Protein AF-A0A4Q5XCF9-F1 (afdb_monomer)

Foldseek 3Di:
DPPPDDDFAADADDDDDQDPVVVVVVVQQVQLVCVVVVHDDDDDDDDDDGCPVPDDPPDQDFPFPDKDKAKQDVQPPPVGDDTGQRVVVVLLVLLQPFAAEKAWFFAAALAPSSLVSNLVSLLDQPGDAYEYEYEYALADDDPVCCLQRVLSRLVSVVSSVVSNVVGSYYYFYKFFADDDDPPDDGPGTHRGHWGWIDGPLFKIKTWRQGNHPCSRHPDIIMIMMGGHDDPPVRNSVSSVVVVQVVVCVRFVHPTDPDDHPVRVVLVVSQVVVPGRMHGRDRDDPVSVVCVVVDPSVPPPPPVNDPPDPDPPPPPDDVVVVVVVVPDDDDDDPDPDDDDDD

Structure (mmCIF, N/CA/C/O backbone):
data_AF-A0A4Q5XCF9-F1
#
_entry.id   AF-A0A4Q5XCF9-F1
#
loop_
_atom_site.group_PDB
_atom_site.id
_atom_site.type_symbol
_atom_site.label_atom_id
_atom_site.label_alt_id
_atom_site.label_comp_id
_atom_site.label_asym_id
_atom_site.label_entity_id
_atom_site.label_seq_id
_atom_site.pdbx_PDB_ins_code
_atom_site.Cartn_x
_atom_site.Cartn_y
_atom_site.Cartn_z
_atom_site.occupancy
_atom_site.B_iso_or_equiv
_atom_site.auth_seq_id
_atom_site.auth_comp_id
_atom_site.auth_asym_id
_atom_site.auth_atom_id
_atom_site.pdbx_PDB_model_num
ATOM 1 N N . MET A 1 1 ? 18.531 24.793 -7.653 1.00 41.62 1 MET A N 1
ATOM 2 C CA . MET A 1 1 ? 19.130 24.934 -6.306 1.00 41.62 1 MET A CA 1
ATOM 3 C C . MET A 1 1 ? 17.993 25.047 -5.305 1.00 41.62 1 MET A C 1
ATOM 5 O O . MET A 1 1 ? 17.156 25.929 -5.473 1.00 41.62 1 MET A O 1
ATOM 9 N N . SER A 1 2 ? 17.891 24.120 -4.350 1.00 46.31 2 SER A N 1
ATOM 10 C CA . SER A 1 2 ? 16.854 24.155 -3.312 1.00 46.31 2 SER A CA 1
ATOM 11 C C . SER A 1 2 ? 17.034 25.414 -2.455 1.00 46.31 2 SER A C 1
ATOM 13 O O . SER A 1 2 ? 18.146 25.752 -2.059 1.00 46.31 2 SER A O 1
ATOM 15 N N . ARG A 1 3 ? 15.951 26.156 -2.196 1.00 60.31 3 ARG A N 1
ATOM 16 C CA . ARG A 1 3 ? 15.979 27.463 -1.503 1.00 60.31 3 ARG A CA 1
ATOM 17 C C . ARG A 1 3 ? 16.254 27.370 0.012 1.00 60.31 3 ARG A C 1
ATOM 19 O O . ARG A 1 3 ? 15.926 28.298 0.738 1.00 60.31 3 ARG A O 1
ATOM 26 N N . GLY A 1 4 ? 16.801 26.255 0.506 1.00 64.56 4 GLY A N 1
ATOM 27 C CA . GLY A 1 4 ? 17.122 26.056 1.927 1.00 64.56 4 GLY A CA 1
ATOM 28 C C . GLY A 1 4 ? 15.922 26.046 2.885 1.00 64.56 4 GLY A C 1
ATOM 29 O O . GLY A 1 4 ? 16.120 26.087 4.095 1.00 64.56 4 GLY A O 1
ATOM 30 N N . ALA A 1 5 ? 14.686 26.003 2.376 1.00 70.00 5 ALA A N 1
ATOM 31 C CA . ALA A 1 5 ? 13.500 25.876 3.213 1.00 70.00 5 ALA A CA 1
ATOM 32 C C . ALA A 1 5 ? 13.416 24.449 3.791 1.00 70.00 5 ALA A C 1
ATOM 34 O O . ALA A 1 5 ? 13.652 23.495 3.043 1.00 70.00 5 ALA A O 1
ATOM 35 N N . PRO A 1 6 ? 13.068 24.282 5.082 1.00 69.06 6 PRO A N 1
ATOM 36 C CA . PRO A 1 6 ? 12.793 22.970 5.650 1.00 69.06 6 PRO A CA 1
ATOM 37 C C . PRO A 1 6 ? 11.699 22.270 4.842 1.00 69.06 6 PRO A C 1
ATOM 39 O O . PRO A 1 6 ? 10.620 22.823 4.632 1.00 69.06 6 PRO A O 1
ATOM 42 N N . HIS A 1 7 ? 11.994 21.065 4.371 1.00 71.19 7 HIS A N 1
ATOM 43 C CA . HIS A 1 7 ? 11.031 20.191 3.711 1.00 71.19 7 HIS A CA 1
ATOM 44 C C . HIS A 1 7 ? 10.250 19.398 4.772 1.00 71.19 7 HIS A C 1
ATOM 46 O O . HIS A 1 7 ? 10.757 19.151 5.870 1.00 71.19 7 HIS A O 1
ATOM 52 N N . ARG A 1 8 ? 8.998 19.047 4.464 1.00 79.00 8 ARG A N 1
ATOM 53 C CA . ARG A 1 8 ? 8.133 18.272 5.365 1.00 79.00 8 ARG A CA 1
ATOM 54 C C . ARG A 1 8 ? 8.733 16.875 5.590 1.00 79.00 8 ARG A C 1
ATOM 56 O O . ARG A 1 8 ? 9.436 16.383 4.721 1.00 79.00 8 ARG A O 1
ATOM 63 N N . PRO A 1 9 ? 8.501 16.208 6.727 1.00 88.88 9 PRO A N 1
ATOM 64 C CA . PRO A 1 9 ? 8.875 14.801 6.855 1.00 88.88 9 PRO A CA 1
ATOM 65 C C . PRO A 1 9 ? 8.246 13.991 5.715 1.00 88.88 9 PRO A C 1
ATOM 67 O O . PRO A 1 9 ? 7.100 14.253 5.359 1.00 88.88 9 PRO A O 1
ATOM 70 N N . PHE A 1 10 ? 8.982 13.038 5.152 1.00 90.94 10 PHE A N 1
ATOM 71 C CA . PHE A 1 10 ? 8.576 12.275 3.971 1.00 90.94 10 PHE A CA 1
ATOM 72 C C . PHE A 1 10 ? 8.819 10.803 4.239 1.00 90.94 10 PHE A C 1
ATOM 74 O O . PHE A 1 10 ? 9.924 10.419 4.624 1.00 90.94 10 PHE A O 1
ATOM 81 N N . HIS A 1 11 ? 7.768 10.019 4.078 1.00 94.38 11 HIS A N 1
ATOM 82 C CA . HIS A 1 11 ? 7.768 8.583 4.251 1.00 94.38 11 HIS A CA 1
ATOM 83 C C . HIS A 1 11 ? 7.528 7.935 2.892 1.00 94.38 11 HIS A C 1
ATOM 85 O O . HIS A 1 11 ? 6.590 8.296 2.181 1.00 94.38 11 HIS A O 1
ATOM 91 N N . ASP A 1 12 ? 8.378 6.984 2.537 1.00 95.06 12 ASP A N 1
ATOM 92 C CA . ASP A 1 12 ? 8.268 6.224 1.302 1.00 95.06 12 ASP A CA 1
ATOM 93 C C . ASP A 1 12 ? 8.843 4.828 1.514 1.00 95.06 12 ASP A C 1
ATOM 95 O O . ASP A 1 12 ? 9.698 4.619 2.378 1.00 95.06 12 ASP A O 1
ATOM 99 N N . VAL A 1 13 ? 8.394 3.885 0.695 1.00 95.94 13 VAL A N 1
ATOM 100 C CA . VAL A 1 13 ? 8.829 2.493 0.743 1.00 95.94 13 VAL A CA 1
ATOM 101 C C . VAL A 1 13 ? 9.412 2.135 -0.612 1.00 95.94 13 VAL A C 1
ATOM 103 O O . VAL A 1 13 ? 8.749 2.217 -1.643 1.00 95.94 13 VAL A O 1
ATOM 106 N N . GLN A 1 14 ? 10.666 1.699 -0.602 1.00 93.88 14 GLN A N 1
ATOM 107 C CA . GLN A 1 14 ? 11.353 1.195 -1.784 1.00 93.88 14 GLN A CA 1
ATOM 108 C C . GLN A 1 14 ? 11.790 -0.245 -1.561 1.00 93.88 14 GLN A C 1
ATOM 110 O O . GLN A 1 14 ? 11.948 -0.705 -0.432 1.00 93.88 14 GLN A O 1
ATOM 115 N N . SER A 1 15 ? 12.013 -0.954 -2.661 1.00 92.31 15 SER A N 1
ATOM 116 C CA . SER A 1 15 ? 12.585 -2.293 -2.646 1.00 92.31 15 SER A CA 1
ATOM 117 C C . SER A 1 15 ? 13.916 -2.300 -3.384 1.00 92.31 15 SER A C 1
ATOM 119 O O . SER A 1 15 ? 14.140 -1.536 -4.324 1.00 92.31 15 SER A O 1
ATOM 121 N N . TYR A 1 16 ? 14.806 -3.186 -2.954 1.00 90.50 16 TYR A N 1
ATOM 122 C CA . TYR A 1 16 ? 16.006 -3.533 -3.697 1.00 90.50 16 TYR A CA 1
ATOM 123 C C . TYR A 1 16 ? 15.989 -5.042 -3.942 1.00 90.50 16 TYR A C 1
ATOM 125 O O . TYR A 1 16 ? 15.547 -5.817 -3.095 1.00 90.50 16 TYR A O 1
ATOM 133 N N . ILE A 1 17 ? 16.438 -5.461 -5.123 1.00 90.00 17 ILE A N 1
ATOM 134 C CA . ILE A 1 17 ? 16.443 -6.865 -5.537 1.00 90.00 17 ILE A CA 1
ATOM 135 C C . ILE A 1 17 ? 17.828 -7.204 -6.070 1.00 90.00 17 ILE A C 1
ATOM 137 O O . ILE A 1 17 ? 18.362 -6.506 -6.928 1.00 90.00 17 ILE A O 1
ATOM 141 N N . THR A 1 18 ? 18.396 -8.305 -5.587 1.00 89.06 18 THR A N 1
ATOM 142 C CA . THR A 1 18 ? 19.735 -8.780 -5.973 1.00 89.06 18 THR A CA 1
ATOM 143 C C . THR A 1 18 ? 19.700 -9.889 -7.033 1.00 89.06 18 THR A C 1
ATOM 145 O O . THR A 1 18 ? 20.745 -10.331 -7.509 1.00 89.06 18 THR A O 1
ATOM 148 N N . SER A 1 19 ? 18.504 -10.331 -7.443 1.00 88.56 19 SER A N 1
ATOM 149 C CA . SER A 1 19 ? 18.306 -11.340 -8.489 1.00 88.56 19 SER A CA 1
ATOM 150 C C . SER A 1 19 ? 18.737 -10.831 -9.865 1.00 88.56 19 SER A C 1
ATOM 152 O O . SER A 1 19 ? 18.146 -9.894 -10.406 1.00 88.56 19 SER A O 1
ATOM 154 N N . ALA A 1 20 ? 19.704 -11.519 -10.481 1.00 87.31 20 ALA A N 1
ATOM 155 C CA . ALA A 1 20 ? 20.150 -11.236 -11.846 1.00 87.31 20 ALA A CA 1
ATOM 156 C C . ALA A 1 20 ? 19.012 -11.356 -12.876 1.00 87.31 20 ALA A C 1
ATOM 158 O O . ALA A 1 20 ? 18.947 -10.569 -13.816 1.00 87.31 20 ALA A O 1
ATOM 159 N N . GLY A 1 21 ? 18.084 -12.303 -12.681 1.00 89.56 21 GLY A N 1
ATOM 160 C CA . GLY A 1 21 ? 16.943 -12.492 -13.580 1.00 89.56 21 GLY A CA 1
ATOM 161 C C . GLY A 1 21 ? 15.968 -11.313 -13.554 1.00 89.56 21 GLY A C 1
ATOM 162 O O . GLY A 1 21 ? 15.536 -10.849 -14.607 1.00 89.56 21 GLY A O 1
ATOM 163 N N . ILE A 1 22 ? 15.673 -10.783 -12.361 1.00 91.25 22 ILE A N 1
ATOM 164 C CA . ILE A 1 22 ? 14.851 -9.570 -12.229 1.00 91.25 22 ILE A CA 1
ATOM 165 C C . ILE A 1 22 ? 15.601 -8.356 -12.782 1.00 91.25 22 ILE A C 1
ATOM 167 O O . ILE A 1 22 ? 15.012 -7.577 -13.526 1.00 91.25 22 ILE A O 1
ATOM 171 N N . GLY A 1 23 ? 16.901 -8.234 -12.496 1.00 90.38 23 GLY A N 1
ATOM 172 C CA . GLY A 1 23 ? 17.747 -7.179 -13.059 1.00 90.38 23 GLY A CA 1
ATOM 173 C C . GLY A 1 23 ? 17.684 -7.139 -14.587 1.00 90.38 23 GLY A C 1
ATOM 174 O O . GLY A 1 23 ? 17.378 -6.096 -15.157 1.00 90.38 23 GLY A O 1
ATOM 175 N N . ALA A 1 24 ? 17.853 -8.288 -15.250 1.00 89.00 24 ALA A N 1
ATOM 176 C CA . ALA A 1 24 ? 17.751 -8.395 -16.704 1.00 89.00 24 ALA A CA 1
ATOM 177 C C . ALA A 1 24 ? 16.371 -7.964 -17.238 1.00 89.00 24 ALA A C 1
ATOM 179 O O . ALA A 1 24 ? 16.290 -7.276 -18.255 1.00 89.00 24 ALA A O 1
ATOM 180 N N . LYS A 1 25 ? 15.281 -8.310 -16.537 1.00 91.19 25 LYS A N 1
ATOM 181 C CA . LYS A 1 25 ? 13.919 -7.901 -16.920 1.00 91.19 25 LYS A CA 1
ATOM 182 C C . LYS A 1 25 ? 13.680 -6.400 -16.766 1.00 91.19 25 LYS A C 1
ATOM 184 O O . LYS A 1 25 ? 13.081 -5.787 -17.647 1.00 91.19 25 LYS A O 1
ATOM 189 N N . LEU A 1 26 ? 14.191 -5.787 -15.701 1.00 92.00 26 LEU A N 1
ATOM 190 C CA . LEU A 1 26 ? 14.147 -4.331 -15.534 1.00 92.00 26 LEU A CA 1
ATOM 191 C C . LEU A 1 26 ? 14.964 -3.616 -16.618 1.00 92.00 26 LEU A C 1
ATOM 193 O O . LEU A 1 26 ? 14.522 -2.602 -17.157 1.00 92.00 26 LEU A O 1
ATOM 197 N N . THR A 1 27 ? 16.121 -4.168 -16.986 1.00 90.81 27 THR A N 1
ATOM 198 C CA . THR A 1 27 ? 16.946 -3.662 -18.087 1.00 90.81 27 THR A CA 1
ATOM 199 C C . THR A 1 27 ? 16.218 -3.730 -19.432 1.00 90.81 27 THR A C 1
ATOM 201 O O . THR A 1 27 ? 16.247 -2.759 -20.190 1.00 90.81 27 THR A O 1
ATOM 204 N N . GLU A 1 28 ? 15.530 -4.837 -19.719 1.00 90.00 28 GLU A N 1
ATOM 205 C CA . GLU A 1 28 ? 14.706 -5.006 -20.922 1.00 90.00 28 GLU A CA 1
ATOM 206 C C . GLU A 1 28 ? 13.591 -3.948 -20.995 1.00 90.00 28 GLU A C 1
ATOM 208 O O . GLU A 1 28 ? 13.463 -3.254 -22.010 1.00 90.00 28 GLU A O 1
ATOM 213 N N . LEU A 1 29 ? 12.846 -3.758 -19.897 1.00 91.00 29 LEU A N 1
ATOM 214 C CA . LEU A 1 29 ? 11.800 -2.735 -19.789 1.00 91.00 29 LEU A CA 1
ATOM 215 C C . LEU A 1 29 ? 12.356 -1.325 -20.014 1.00 91.00 29 LEU A C 1
ATOM 217 O O . LEU A 1 29 ? 11.797 -0.548 -20.793 1.00 91.00 29 LEU A O 1
ATOM 221 N N . PHE A 1 30 ? 13.480 -0.997 -19.372 1.00 92.50 30 PHE A N 1
ATOM 222 C CA . PHE A 1 30 ? 14.138 0.296 -19.532 1.00 92.50 30 PHE A CA 1
ATOM 223 C C . PHE A 1 30 ? 14.560 0.543 -20.985 1.00 92.50 30 PHE A C 1
ATOM 225 O O . PHE A 1 30 ? 14.223 1.580 -21.558 1.00 92.50 30 PHE A O 1
ATOM 232 N N . ALA A 1 31 ? 15.254 -0.412 -21.610 1.00 91.31 31 ALA A N 1
ATOM 233 C CA . ALA A 1 31 ? 15.748 -0.277 -22.978 1.00 91.31 31 ALA A CA 1
ATOM 234 C C . ALA A 1 31 ? 14.606 -0.144 -23.999 1.00 91.31 31 ALA A C 1
ATOM 236 O O . ALA A 1 31 ? 14.702 0.637 -24.951 1.00 91.31 31 ALA A O 1
ATOM 237 N N . ALA A 1 32 ? 13.505 -0.873 -23.796 1.00 88.75 32 ALA A N 1
ATOM 238 C CA . ALA A 1 32 ? 12.322 -0.763 -24.638 1.00 88.75 32 ALA A CA 1
ATOM 239 C C . ALA A 1 32 ? 11.674 0.624 -24.537 1.00 88.75 32 ALA A C 1
ATOM 241 O O . ALA A 1 32 ? 11.386 1.243 -25.565 1.00 88.75 32 ALA A O 1
ATOM 242 N N . ARG A 1 33 ? 11.511 1.148 -23.315 1.00 89.94 33 ARG A N 1
ATOM 243 C CA . ARG A 1 33 ? 10.971 2.497 -23.087 1.00 89.94 33 ARG A CA 1
ATOM 244 C C . ARG A 1 33 ? 11.893 3.591 -23.621 1.00 89.94 33 ARG A C 1
ATOM 246 O O . ARG A 1 33 ? 11.404 4.537 -24.231 1.00 89.94 33 ARG A O 1
ATOM 253 N N . TRP A 1 34 ? 13.208 3.443 -23.466 1.00 92.38 34 TRP A N 1
ATOM 254 C CA . TRP A 1 34 ? 14.201 4.357 -24.039 1.00 92.38 34 TRP A CA 1
ATOM 255 C C . TRP A 1 34 ? 14.064 4.460 -25.561 1.00 92.38 34 TRP A C 1
ATOM 257 O O . TRP A 1 34 ? 13.978 5.559 -26.108 1.00 92.38 34 TRP A O 1
ATOM 267 N N . ARG A 1 35 ? 13.969 3.314 -26.249 1.00 90.19 35 ARG A N 1
ATOM 268 C CA . ARG A 1 35 ? 13.766 3.272 -27.704 1.00 90.19 35 ARG A CA 1
ATOM 269 C C . ARG A 1 35 ? 12.440 3.918 -28.108 1.00 90.19 35 ARG A C 1
ATOM 271 O O . ARG A 1 35 ? 12.417 4.702 -29.052 1.00 90.19 35 ARG A O 1
ATOM 278 N N . ALA A 1 36 ? 11.353 3.614 -27.398 1.00 86.75 36 ALA A N 1
ATOM 279 C CA . ALA A 1 36 ? 10.038 4.192 -27.675 1.00 86.75 36 ALA A CA 1
ATOM 280 C C . ALA A 1 36 ? 10.003 5.716 -27.473 1.00 86.75 36 ALA A C 1
ATOM 282 O O . ALA A 1 36 ? 9.326 6.414 -28.221 1.00 86.75 36 ALA A O 1
ATOM 283 N N . ALA A 1 37 ? 10.787 6.241 -26.528 1.00 90.44 37 ALA A N 1
ATOM 284 C CA . ALA A 1 37 ? 10.957 7.676 -26.312 1.00 90.44 37 ALA A CA 1
ATOM 285 C C . ALA A 1 37 ? 11.829 8.374 -27.384 1.00 90.44 37 ALA A C 1
ATOM 287 O O . ALA A 1 37 ? 12.090 9.570 -27.273 1.00 90.44 37 ALA A O 1
ATOM 288 N N . GLY A 1 38 ? 12.294 7.654 -28.414 1.00 92.56 38 GLY A N 1
ATOM 289 C CA . GLY A 1 38 ? 13.164 8.191 -29.468 1.00 92.56 38 GLY A CA 1
ATOM 290 C C . GLY A 1 38 ? 14.648 8.217 -29.098 1.00 92.56 38 GLY A C 1
ATOM 291 O O . GLY A 1 38 ? 15.441 8.884 -29.762 1.00 92.56 38 GLY A O 1
ATOM 292 N N . GLY A 1 39 ? 15.034 7.502 -28.040 1.00 92.38 39 GLY A N 1
ATOM 293 C CA . GLY A 1 39 ? 16.423 7.362 -27.637 1.00 92.38 39 GLY A CA 1
ATOM 294 C C . GLY A 1 39 ? 17.280 6.684 -28.711 1.00 92.38 39 GLY A C 1
ATOM 295 O O . GLY A 1 39 ? 16.828 5.792 -29.433 1.00 92.38 39 GLY A O 1
ATOM 296 N N . ALA A 1 40 ? 18.547 7.098 -28.803 1.00 91.94 40 ALA A N 1
ATOM 297 C CA . ALA A 1 40 ? 19.536 6.468 -29.679 1.00 91.94 40 ALA A CA 1
ATOM 298 C C . ALA A 1 40 ? 19.766 4.990 -29.294 1.00 91.94 40 ALA A C 1
ATOM 300 O O . ALA A 1 40 ? 19.462 4.612 -28.157 1.00 91.94 40 ALA A O 1
ATOM 301 N N . PRO A 1 41 ? 20.319 4.149 -30.193 1.00 87.50 41 PRO A N 1
ATOM 302 C CA . PRO A 1 41 ? 20.694 2.779 -29.854 1.00 87.50 41 PRO A CA 1
ATOM 303 C C . PRO A 1 41 ? 21.482 2.720 -28.541 1.00 87.50 41 PRO A C 1
ATOM 305 O O . PRO A 1 41 ? 22.461 3.443 -28.364 1.00 87.50 41 PRO A O 1
ATOM 308 N N . LEU A 1 42 ? 21.003 1.894 -27.613 1.00 88.00 42 LEU A N 1
ATOM 309 C CA . LEU A 1 42 ? 21.543 1.772 -26.267 1.00 88.00 42 LEU A CA 1
ATOM 310 C C . LEU A 1 42 ? 22.285 0.441 -26.152 1.00 88.00 42 LEU A C 1
ATOM 312 O O . LEU A 1 42 ? 21.665 -0.618 -26.241 1.00 88.00 42 LEU A O 1
ATOM 316 N N . GLU A 1 43 ? 23.595 0.506 -25.940 1.00 86.44 43 GLU A N 1
ATOM 317 C CA . GLU A 1 43 ? 24.415 -0.642 -25.558 1.00 86.44 43 GLU A CA 1
ATOM 318 C C . GLU A 1 43 ? 24.690 -0.546 -24.058 1.00 86.44 43 GLU A C 1
ATOM 320 O O . GLU A 1 43 ? 25.359 0.377 -23.592 1.00 86.44 43 GLU A O 1
ATOM 325 N N . LEU A 1 44 ? 24.118 -1.470 -23.289 1.00 86.00 44 LEU A N 1
ATOM 326 C CA . LEU A 1 44 ? 24.342 -1.549 -21.851 1.00 86.00 44 LEU A CA 1
ATOM 327 C C . LEU A 1 44 ? 25.475 -2.531 -21.577 1.00 86.00 44 LEU A C 1
ATOM 329 O O . LEU A 1 44 ? 25.522 -3.610 -22.162 1.00 86.00 44 LEU A O 1
ATOM 333 N N . ALA A 1 45 ? 26.393 -2.143 -20.694 1.00 83.88 45 ALA A N 1
ATOM 334 C CA . ALA A 1 45 ? 27.454 -3.034 -20.256 1.00 83.88 45 ALA A CA 1
ATOM 335 C C . ALA A 1 45 ? 26.863 -4.220 -19.486 1.00 83.88 45 ALA A C 1
ATOM 337 O O . ALA A 1 45 ? 25.943 -4.048 -18.682 1.00 83.88 45 ALA A O 1
ATOM 338 N N . GLU A 1 46 ? 27.434 -5.405 -19.699 1.00 79.69 46 GLU A N 1
ATOM 339 C CA . GLU A 1 46 ? 27.102 -6.573 -18.890 1.00 79.69 46 GLU A CA 1
ATOM 340 C C . GLU A 1 46 ? 27.410 -6.287 -17.412 1.00 79.69 46 GLU A C 1
ATOM 342 O O . GLU A 1 46 ? 28.484 -5.748 -17.104 1.00 79.69 46 GLU A O 1
ATOM 347 N N . PRO A 1 47 ? 26.503 -6.632 -16.481 1.00 75.25 47 PRO A N 1
ATOM 348 C CA . PRO A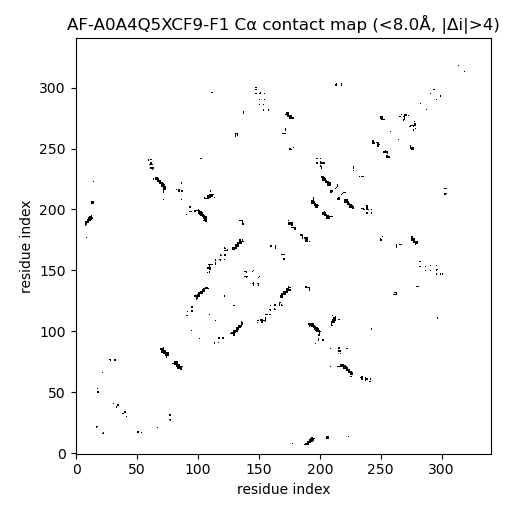 1 47 ? 26.758 -6.473 -15.059 1.00 75.25 47 PRO A CA 1
ATOM 349 C C . PRO A 1 47 ? 28.037 -7.215 -14.655 1.00 75.25 47 PRO A C 1
ATOM 351 O O . PRO A 1 47 ? 28.183 -8.415 -14.893 1.00 75.25 47 PRO A O 1
ATOM 354 N N . VAL A 1 48 ? 28.974 -6.509 -14.019 1.00 74.56 48 VAL A N 1
ATOM 355 C CA . VAL A 1 48 ? 30.209 -7.113 -13.507 1.00 74.56 48 VAL A CA 1
ATOM 356 C C . VAL A 1 48 ? 30.014 -7.492 -12.041 1.00 74.56 48 VAL A C 1
ATOM 358 O O . VAL A 1 48 ? 29.763 -6.632 -11.199 1.00 74.56 48 VAL A O 1
ATOM 361 N N . GLY A 1 49 ? 30.191 -8.775 -11.723 1.00 77.38 49 GLY A N 1
ATOM 362 C CA . GLY A 1 49 ? 30.103 -9.295 -10.356 1.00 77.38 49 GLY A CA 1
ATOM 363 C C . GLY A 1 49 ? 28.697 -9.739 -9.945 1.00 77.38 49 GLY A C 1
ATOM 364 O O . GLY A 1 49 ? 27.773 -9.784 -10.751 1.00 77.38 49 GLY A O 1
ATOM 365 N N . SER A 1 50 ? 28.552 -10.122 -8.675 1.00 80.19 50 SER A N 1
ATOM 366 C CA . SER A 1 50 ? 27.284 -10.565 -8.090 1.00 80.19 50 SER A CA 1
ATOM 367 C C . SER A 1 50 ? 26.894 -9.654 -6.935 1.00 80.19 50 SER A C 1
ATOM 369 O O . SER A 1 50 ? 27.724 -9.346 -6.081 1.00 80.19 50 SER A O 1
ATOM 371 N N . LEU A 1 51 ? 25.619 -9.270 -6.887 1.00 83.12 51 LEU A N 1
ATOM 372 C CA . LEU A 1 51 ? 25.020 -8.559 -5.756 1.00 83.12 51 LEU A CA 1
ATOM 373 C C . LEU A 1 51 ? 24.395 -9.517 -4.731 1.00 83.12 51 LEU A C 1
ATOM 375 O O . LEU A 1 51 ? 23.713 -9.062 -3.824 1.00 83.12 51 LEU A O 1
ATOM 379 N N . ALA A 1 52 ? 24.617 -10.833 -4.837 1.00 78.31 52 ALA A N 1
ATOM 380 C CA . ALA A 1 52 ? 23.977 -11.825 -3.966 1.00 78.31 52 ALA A CA 1
ATOM 381 C C . ALA A 1 52 ? 24.268 -11.641 -2.462 1.00 78.31 52 ALA A C 1
ATOM 383 O O . ALA A 1 52 ? 23.503 -12.137 -1.648 1.00 78.31 52 ALA A O 1
ATOM 384 N N . GLY A 1 53 ? 25.346 -10.936 -2.097 1.00 81.50 53 GLY A N 1
ATOM 385 C CA . GLY A 1 53 ? 25.669 -10.573 -0.709 1.00 81.50 53 GLY A CA 1
ATOM 386 C C . GLY A 1 53 ? 25.470 -9.090 -0.381 1.00 81.50 53 GLY A C 1
ATOM 387 O O . GLY A 1 53 ? 25.982 -8.620 0.630 1.00 81.50 53 GLY A O 1
ATOM 388 N N . TYR A 1 54 ? 24.821 -8.323 -1.262 1.00 87.12 54 TYR A N 1
ATOM 389 C CA . TYR A 1 54 ? 24.527 -6.918 -1.004 1.00 87.12 54 TYR A CA 1
ATOM 390 C C . TYR A 1 54 ? 23.317 -6.797 -0.075 1.00 87.12 54 TYR A C 1
ATOM 392 O O . TYR A 1 54 ? 22.194 -7.123 -0.457 1.00 87.12 54 TYR A O 1
ATOM 400 N N . GLU A 1 55 ? 23.557 -6.286 1.128 1.00 85.56 55 GLU A N 1
ATOM 401 C CA . GLU A 1 55 ? 22.538 -6.060 2.152 1.00 85.56 55 GLU A CA 1
ATOM 402 C C . GLU A 1 55 ? 22.675 -4.628 2.694 1.00 85.56 55 GLU A C 1
ATOM 404 O O . GLU A 1 55 ? 23.628 -4.319 3.417 1.00 85.56 55 GLU A O 1
ATOM 409 N N . PRO A 1 56 ? 21.769 -3.705 2.326 1.00 86.44 56 PRO A N 1
ATOM 410 C CA . PRO A 1 56 ? 21.729 -2.373 2.907 1.00 86.44 56 PRO A CA 1
ATOM 411 C C . PRO A 1 56 ? 21.430 -2.458 4.406 1.00 86.44 56 PRO A C 1
ATOM 413 O O . PRO A 1 56 ? 20.459 -3.086 4.818 1.00 86.44 56 PRO A O 1
ATOM 416 N N . ALA A 1 57 ? 22.217 -1.756 5.222 1.00 83.06 57 ALA A N 1
ATOM 417 C CA . ALA A 1 57 ? 22.156 -1.847 6.685 1.00 83.06 57 ALA A CA 1
ATOM 418 C C . ALA A 1 57 ? 20.796 -1.478 7.320 1.00 83.06 57 ALA A C 1
ATOM 420 O O . ALA A 1 57 ? 20.557 -1.822 8.472 1.00 83.06 57 ALA A O 1
ATOM 421 N N . ALA A 1 58 ? 19.930 -0.760 6.598 1.00 83.00 58 ALA A N 1
ATOM 422 C CA . ALA A 1 58 ? 18.620 -0.306 7.073 1.00 83.00 58 ALA A CA 1
ATOM 423 C C . ALA A 1 58 ? 17.444 -0.919 6.292 1.00 83.00 58 ALA A C 1
ATOM 425 O O . ALA A 1 58 ? 16.333 -0.401 6.363 1.00 83.00 58 ALA A O 1
ATOM 426 N N . ALA A 1 59 ? 17.676 -1.979 5.514 1.00 87.12 59 ALA A N 1
ATOM 427 C CA . ALA A 1 59 ? 16.599 -2.657 4.809 1.00 87.12 59 ALA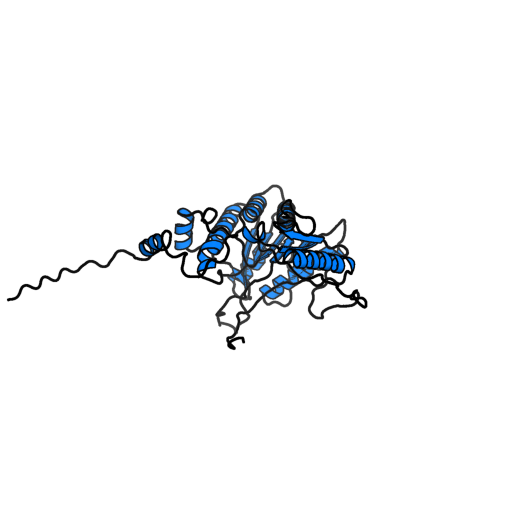 A CA 1
ATOM 428 C C . ALA A 1 59 ? 15.973 -3.763 5.666 1.00 87.12 59 ALA A C 1
ATOM 430 O O . ALA A 1 59 ? 16.671 -4.488 6.373 1.00 87.12 59 ALA A O 1
ATOM 431 N N . THR A 1 60 ? 14.656 -3.927 5.555 1.00 89.94 60 THR A N 1
ATOM 432 C CA . THR A 1 60 ? 13.951 -5.081 6.117 1.00 89.94 60 THR A CA 1
ATOM 433 C C . THR A 1 60 ? 14.019 -6.237 5.114 1.00 89.94 60 THR A C 1
ATOM 435 O O . THR A 1 60 ? 13.445 -6.118 4.028 1.00 89.94 60 THR A O 1
ATOM 438 N N . PRO A 1 61 ? 14.721 -7.342 5.421 1.00 90.56 61 PRO A N 1
ATOM 439 C CA . PRO A 1 61 ? 14.838 -8.455 4.490 1.00 90.56 61 PRO A CA 1
ATOM 440 C C . PRO A 1 61 ? 13.501 -9.191 4.354 1.00 90.56 61 PRO A C 1
ATOM 442 O O . PRO A 1 61 ? 12.829 -9.472 5.347 1.00 90.56 61 PRO A O 1
ATOM 445 N N . LEU A 1 62 ? 13.149 -9.551 3.120 1.00 93.81 62 LEU A N 1
ATOM 446 C CA . LEU A 1 62 ? 12.048 -10.466 2.822 1.00 93.81 62 LEU A CA 1
ATOM 447 C C . LEU A 1 62 ? 12.619 -11.806 2.367 1.00 93.81 62 LEU A C 1
ATOM 449 O O . LEU A 1 62 ? 13.476 -11.843 1.483 1.00 93.81 62 LEU A O 1
ATOM 453 N N . ALA A 1 63 ? 12.108 -12.911 2.910 1.00 93.94 63 ALA A N 1
ATOM 454 C CA . ALA A 1 63 ? 12.531 -14.268 2.553 1.00 93.94 63 ALA A CA 1
ATOM 455 C C . ALA A 1 63 ? 11.922 -14.742 1.214 1.00 93.94 63 ALA A C 1
ATOM 457 O O . ALA A 1 63 ? 11.506 -15.887 1.046 1.00 93.94 63 ALA A O 1
ATOM 458 N N . ALA A 1 64 ? 11.833 -13.838 0.238 1.00 93.00 64 ALA A N 1
ATOM 459 C CA . ALA A 1 64 ? 11.189 -14.088 -1.039 1.00 93.00 64 ALA A CA 1
ATOM 460 C C . ALA A 1 64 ? 12.121 -14.854 -1.985 1.00 93.00 64 ALA A C 1
ATOM 462 O O . ALA A 1 64 ? 13.133 -14.337 -2.456 1.00 93.00 64 ALA A O 1
ATOM 463 N N . ARG A 1 65 ? 11.741 -16.089 -2.329 1.00 91.25 65 ARG A N 1
ATOM 464 C CA . ARG A 1 65 ? 12.435 -16.893 -3.355 1.00 91.25 65 ARG A CA 1
ATOM 465 C C . ARG A 1 65 ? 11.951 -16.597 -4.774 1.00 91.25 65 ARG A C 1
ATOM 467 O O . ARG A 1 65 ? 12.648 -16.886 -5.744 1.00 91.25 65 ARG A O 1
ATOM 474 N N . ARG A 1 66 ? 10.739 -16.054 -4.897 1.00 92.69 66 ARG A N 1
ATOM 475 C CA . ARG A 1 66 ? 10.103 -15.665 -6.157 1.00 92.69 66 ARG A CA 1
ATOM 476 C C . ARG A 1 66 ? 9.564 -14.253 -6.026 1.00 92.69 66 ARG A C 1
ATOM 478 O O . ARG A 1 66 ? 8.998 -13.898 -4.999 1.00 92.69 66 ARG A O 1
ATOM 485 N N . VAL A 1 67 ? 9.748 -13.485 -7.089 1.00 94.25 67 VAL A N 1
ATOM 486 C CA . VAL A 1 67 ? 9.305 -12.101 -7.193 1.00 94.25 67 VAL A CA 1
ATOM 487 C C . VAL A 1 67 ? 8.639 -11.925 -8.549 1.00 94.25 67 VAL A C 1
ATOM 489 O O . VAL A 1 67 ? 9.171 -12.390 -9.559 1.00 94.25 67 VAL A O 1
ATOM 492 N N . ALA A 1 68 ? 7.488 -11.265 -8.566 1.00 94.62 68 ALA A N 1
ATOM 493 C CA . ALA A 1 68 ? 6.796 -10.863 -9.778 1.00 94.62 68 ALA A CA 1
ATOM 494 C C . ALA A 1 68 ? 7.015 -9.369 -10.040 1.00 94.62 68 ALA A C 1
ATOM 496 O O . ALA A 1 68 ? 7.089 -8.570 -9.108 1.00 94.62 68 ALA A O 1
ATOM 497 N N . LEU A 1 69 ? 7.100 -9.007 -11.319 1.00 95.19 69 LEU A N 1
ATOM 498 C CA . LEU A 1 69 ? 6.950 -7.631 -11.780 1.00 95.19 69 LEU A CA 1
ATOM 499 C C . LEU A 1 69 ? 5.534 -7.488 -12.329 1.00 95.19 69 LEU A C 1
ATOM 501 O O . LEU A 1 69 ? 5.091 -8.352 -13.084 1.00 95.19 69 LEU A O 1
ATOM 505 N N . SER A 1 70 ? 4.852 -6.410 -11.971 1.00 94.62 70 SER A N 1
ATOM 506 C CA . SER A 1 70 ? 3.543 -6.067 -12.517 1.00 94.62 70 SER A CA 1
ATOM 507 C C . SER A 1 70 ? 3.537 -4.624 -12.984 1.00 94.62 70 SER A C 1
ATOM 509 O O . SER A 1 70 ? 4.124 -3.745 -12.353 1.00 94.62 70 SER A O 1
ATOM 511 N N . ARG A 1 71 ? 2.908 -4.380 -14.130 1.00 93.75 71 ARG A N 1
ATOM 512 C CA . ARG A 1 71 ? 2.917 -3.081 -14.799 1.00 93.75 71 ARG A CA 1
ATOM 513 C C . ARG A 1 71 ? 1.517 -2.491 -14.911 1.00 93.75 71 ARG A C 1
ATOM 515 O O . ARG A 1 71 ? 0.514 -3.204 -14.982 1.00 93.75 71 ARG A O 1
ATOM 522 N N . VAL A 1 72 ? 1.470 -1.171 -14.984 1.00 90.94 72 VAL A N 1
ATOM 523 C CA . VAL A 1 72 ? 0.429 -0.475 -15.741 1.00 90.94 72 VAL A CA 1
ATOM 524 C C . VAL A 1 72 ? 1.138 0.153 -16.920 1.00 90.94 72 VAL A C 1
ATOM 526 O O . VAL A 1 72 ? 2.152 0.819 -16.747 1.00 90.94 72 VAL A O 1
ATOM 529 N N . ASP A 1 73 ? 0.669 -0.115 -18.128 1.00 90.50 73 ASP A N 1
ATOM 530 C CA . ASP A 1 73 ? 1.219 0.504 -19.326 1.00 90.50 73 ASP A CA 1
ATOM 531 C C . ASP A 1 73 ? 0.114 0.601 -20.386 1.00 90.50 73 ASP A C 1
ATOM 533 O O . ASP A 1 73 ? -0.324 -0.432 -20.916 1.00 90.50 73 ASP A O 1
ATOM 537 N N . PRO A 1 74 ? -0.352 1.816 -20.732 1.00 84.69 74 PRO A N 1
ATOM 538 C CA . PRO A 1 74 ? -1.400 1.992 -21.736 1.00 84.69 74 PRO A CA 1
ATOM 539 C C . PRO A 1 74 ? -0.979 1.498 -23.129 1.00 84.69 74 PRO A C 1
ATOM 541 O O . PRO A 1 74 ? -1.846 1.205 -23.955 1.00 84.69 74 PRO A O 1
ATOM 544 N N . PHE A 1 75 ? 0.326 1.383 -23.387 1.00 84.44 75 PHE A N 1
ATOM 545 C CA . PHE A 1 75 ? 0.901 0.925 -24.648 1.00 84.44 75 PHE A CA 1
ATOM 546 C C . PHE A 1 75 ? 1.419 -0.517 -24.588 1.00 84.44 75 PHE A C 1
ATOM 548 O O . PHE A 1 75 ? 1.799 -1.048 -25.628 1.00 84.44 75 PHE A O 1
ATOM 555 N N . GLY A 1 76 ? 1.403 -1.159 -23.414 1.00 82.19 76 GLY A N 1
ATOM 556 C CA . GLY A 1 76 ? 1.791 -2.561 -23.237 1.00 82.19 76 GLY A CA 1
ATOM 557 C C . GLY A 1 76 ? 3.252 -2.855 -23.592 1.00 82.19 76 GLY A C 1
ATOM 558 O O . GLY A 1 76 ? 3.535 -3.892 -24.183 1.00 82.19 76 GLY A O 1
ATOM 559 N N . MET A 1 77 ? 4.192 -1.948 -23.305 1.00 81.00 77 MET A N 1
ATOM 560 C CA . MET A 1 77 ? 5.605 -2.159 -23.643 1.00 81.00 77 MET A CA 1
ATOM 561 C C . MET A 1 77 ? 6.242 -3.253 -22.763 1.00 81.00 77 MET A C 1
ATOM 563 O O . MET A 1 77 ? 5.944 -3.306 -21.568 1.00 81.00 77 MET A O 1
ATOM 567 N N . PRO A 1 78 ? 7.189 -4.064 -23.287 1.00 76.12 78 PRO A N 1
ATOM 568 C CA . PRO A 1 78 ? 7.845 -3.940 -24.593 1.00 76.12 78 PRO A CA 1
ATOM 569 C C . PRO A 1 78 ? 7.091 -4.570 -25.771 1.00 76.12 78 PRO A C 1
ATOM 571 O O . PRO A 1 78 ? 7.463 -4.309 -26.914 1.00 76.12 78 PRO A O 1
ATOM 574 N N . GLU A 1 79 ? 6.074 -5.394 -25.521 1.00 78.62 79 GLU A N 1
ATOM 575 C CA . GLU A 1 79 ? 5.406 -6.192 -26.556 1.00 78.62 79 GLU A CA 1
ATOM 576 C C . GLU A 1 79 ? 4.437 -5.385 -27.449 1.00 78.62 79 GLU A C 1
ATOM 578 O O . GLU A 1 79 ? 4.209 -5.766 -28.599 1.00 78.62 79 GLU A O 1
ATOM 583 N N . GLY A 1 80 ? 3.911 -4.256 -26.961 1.00 70.50 80 GLY A N 1
ATOM 584 C CA . GLY A 1 80 ? 2.852 -3.468 -27.605 1.00 70.50 80 GLY A CA 1
ATOM 585 C C . GLY A 1 80 ? 1.435 -3.931 -27.208 1.00 70.50 80 GLY A C 1
ATOM 586 O O . GLY A 1 80 ? 1.248 -5.060 -26.767 1.00 70.50 80 GLY A O 1
ATOM 587 N N . ALA A 1 81 ? 0.427 -3.052 -27.343 1.00 64.12 81 ALA A N 1
ATOM 588 C CA . ALA A 1 81 ? -0.935 -3.216 -26.789 1.00 64.12 81 ALA A CA 1
ATOM 589 C C . ALA A 1 81 ? -1.597 -4.586 -27.098 1.00 64.12 81 ALA A C 1
ATOM 591 O O . ALA A 1 81 ? -1.488 -5.067 -28.228 1.00 64.12 81 ALA A O 1
ATOM 592 N N . PRO A 1 82 ? -2.353 -5.210 -26.166 1.00 68.75 82 PRO A N 1
ATOM 593 C CA . PRO A 1 82 ? -3.433 -4.613 -25.362 1.00 68.75 82 PRO A CA 1
ATOM 594 C C . PRO A 1 82 ? -2.984 -3.951 -24.049 1.00 68.75 82 PRO A C 1
ATOM 596 O O . PRO A 1 82 ? -1.928 -4.271 -23.518 1.00 68.75 82 PRO A O 1
ATOM 599 N N . ARG A 1 83 ? -3.799 -3.003 -23.547 1.00 80.50 83 ARG A N 1
ATOM 600 C CA . ARG A 1 83 ? -3.547 -2.230 -22.312 1.00 80.50 83 ARG A CA 1
ATOM 601 C C . ARG A 1 83 ? -3.091 -3.149 -21.177 1.00 80.50 83 ARG A C 1
ATOM 603 O O . ARG A 1 83 ? -3.837 -4.041 -20.777 1.00 80.50 83 ARG A O 1
ATOM 610 N N . CYS A 1 84 ? -1.901 -2.891 -20.648 1.00 89.06 84 CYS A N 1
ATOM 611 C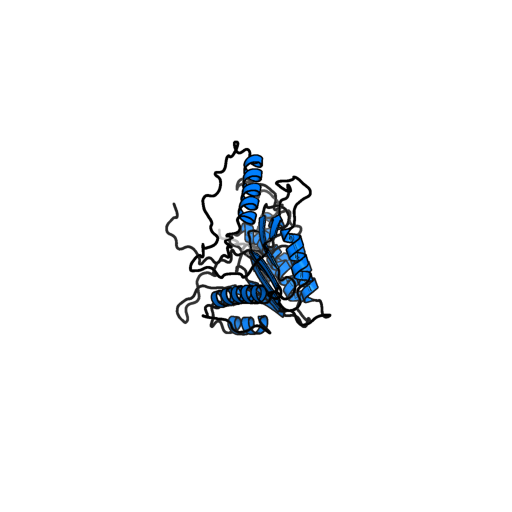 CA . CYS A 1 84 ? -1.372 -3.611 -19.504 1.00 89.06 84 CYS A CA 1
ATOM 612 C C . CYS A 1 84 ? -1.900 -2.966 -18.217 1.00 89.06 84 CYS A C 1
ATOM 614 O O . CYS A 1 84 ? -1.744 -1.762 -18.012 1.00 89.06 84 CYS A O 1
ATOM 616 N N . ARG A 1 85 ? -2.549 -3.770 -17.374 1.00 92.12 85 ARG A N 1
ATOM 617 C CA . ARG A 1 85 ? -3.169 -3.368 -16.100 1.00 92.12 85 ARG A CA 1
ATOM 618 C C . ARG A 1 85 ? -2.876 -4.383 -14.989 1.00 92.12 85 ARG A C 1
ATOM 620 O O . ARG A 1 85 ? -3.652 -4.532 -14.054 1.00 92.12 85 ARG A O 1
ATOM 627 N N . GLU A 1 86 ? -1.740 -5.072 -15.095 1.00 94.75 86 GLU A N 1
ATOM 628 C CA . GLU A 1 86 ? -1.321 -6.159 -14.200 1.00 94.75 86 GLU A CA 1
ATOM 629 C C . GLU A 1 86 ? -1.320 -5.719 -12.727 1.00 94.75 86 GLU A C 1
ATOM 631 O O . GLU A 1 86 ? -1.756 -6.475 -11.866 1.00 94.75 86 GLU A O 1
ATOM 636 N N . VAL A 1 87 ? -0.876 -4.491 -12.420 1.00 95.75 87 VAL A N 1
ATOM 637 C CA . VAL A 1 87 ? -0.908 -3.968 -11.036 1.00 95.75 87 VAL A CA 1
ATOM 638 C C . VAL A 1 87 ? -2.338 -3.837 -10.516 1.00 95.75 87 VAL A C 1
ATOM 640 O O . VAL A 1 87 ? -2.614 -4.160 -9.359 1.00 95.75 87 VAL A O 1
ATOM 643 N N . THR A 1 88 ? -3.244 -3.334 -11.356 1.00 94.12 88 THR A N 1
ATOM 644 C CA . THR A 1 88 ? -4.654 -3.149 -11.002 1.00 94.12 88 THR A CA 1
ATOM 645 C C . THR A 1 88 ? -5.320 -4.494 -10.778 1.00 94.12 88 THR A C 1
ATOM 647 O O . THR A 1 88 ? -5.918 -4.695 -9.727 1.00 94.12 88 THR A O 1
ATOM 650 N N . ASP A 1 89 ? -5.146 -5.433 -11.705 1.00 95.50 89 ASP A N 1
ATOM 651 C CA . ASP A 1 89 ? -5.752 -6.762 -11.612 1.00 95.50 89 ASP A CA 1
ATOM 652 C C . ASP A 1 89 ? -5.250 -7.511 -10.369 1.00 95.50 89 ASP A C 1
ATOM 654 O O . ASP A 1 89 ? -6.058 -7.986 -9.576 1.00 95.50 89 ASP A O 1
ATOM 658 N N . LEU A 1 90 ? -3.936 -7.486 -10.102 1.00 96.50 90 LEU A N 1
ATOM 659 C CA . LEU A 1 90 ? -3.370 -8.080 -8.884 1.00 96.50 90 LEU A CA 1
ATOM 660 C C . LEU A 1 90 ? -3.900 -7.433 -7.601 1.00 96.50 90 LEU A C 1
ATOM 662 O O . LEU A 1 90 ? -4.113 -8.122 -6.607 1.00 96.50 90 LEU A O 1
ATOM 666 N N . THR A 1 91 ? -4.118 -6.117 -7.602 1.00 97.56 91 THR A N 1
ATOM 667 C CA . THR A 1 91 ? -4.674 -5.401 -6.445 1.00 97.56 91 THR A CA 1
ATOM 668 C C . THR A 1 91 ? -6.121 -5.824 -6.182 1.00 97.56 91 THR A C 1
ATOM 670 O O . THR A 1 91 ? -6.484 -6.087 -5.036 1.00 97.56 91 THR A O 1
ATOM 673 N N . LEU A 1 92 ? -6.946 -5.923 -7.229 1.00 98.19 92 LEU A N 1
ATOM 674 C CA . LEU A 1 92 ? -8.340 -6.361 -7.119 1.00 98.19 92 LEU A CA 1
ATOM 675 C C . LEU A 1 92 ? -8.436 -7.821 -6.661 1.00 98.19 92 LEU A C 1
ATOM 677 O O . LEU A 1 92 ? -9.211 -8.124 -5.750 1.00 98.19 92 LEU A O 1
ATOM 681 N N . ASP A 1 93 ? -7.608 -8.697 -7.230 1.00 98.12 93 ASP A N 1
ATOM 682 C CA . ASP A 1 93 ? -7.538 -10.108 -6.852 1.00 98.12 93 ASP A CA 1
ATOM 683 C C . ASP A 1 93 ? -7.104 -10.271 -5.388 1.00 98.12 93 ASP A C 1
ATOM 685 O O . ASP A 1 93 ? -7.738 -11.012 -4.631 1.00 98.12 93 ASP A O 1
ATOM 689 N N . ALA A 1 94 ? -6.087 -9.521 -4.946 1.00 98.19 94 ALA A N 1
ATOM 690 C CA . ALA A 1 94 ? -5.620 -9.544 -3.562 1.00 98.19 94 ALA A CA 1
ATOM 691 C C . ALA A 1 94 ? -6.704 -9.067 -2.576 1.00 98.19 94 ALA A C 1
ATOM 693 O O . ALA A 1 94 ? -6.931 -9.707 -1.548 1.00 98.19 94 ALA A O 1
ATOM 694 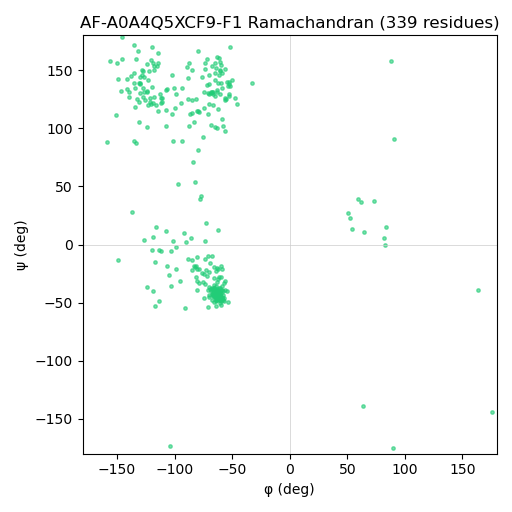N N . ILE A 1 95 ? -7.434 -7.991 -2.900 1.00 98.50 95 ILE A N 1
ATOM 695 C CA . ILE A 1 95 ? -8.554 -7.498 -2.079 1.00 98.50 95 ILE A CA 1
ATOM 696 C C . ILE A 1 95 ? -9.674 -8.543 -1.986 1.00 98.50 95 ILE A C 1
ATOM 698 O O . ILE A 1 95 ? -10.210 -8.790 -0.903 1.00 98.50 95 ILE A O 1
ATOM 702 N N . ALA A 1 96 ? -10.029 -9.176 -3.105 1.00 97.75 96 ALA A N 1
ATOM 703 C CA . ALA A 1 96 ? -11.067 -10.202 -3.135 1.00 97.75 96 ALA A CA 1
ATOM 704 C C . ALA A 1 96 ? -10.666 -11.464 -2.342 1.00 97.75 96 ALA A C 1
ATOM 706 O O . ALA A 1 96 ? -11.512 -12.103 -1.694 1.00 97.75 96 ALA A O 1
ATOM 707 N N . ALA A 1 97 ? -9.378 -11.817 -2.366 1.00 96.88 97 ALA A N 1
ATOM 708 C CA . ALA A 1 97 ? -8.820 -12.964 -1.657 1.00 96.88 97 ALA A CA 1
ATOM 709 C C . ALA A 1 97 ? -8.684 -12.739 -0.141 1.00 96.88 97 ALA A C 1
ATOM 711 O O . ALA A 1 97 ? -8.744 -13.716 0.610 1.00 96.88 97 ALA A O 1
ATOM 712 N N . ALA A 1 98 ? -8.571 -11.483 0.306 1.00 97.38 98 ALA A N 1
ATOM 713 C CA . ALA A 1 98 ? -8.308 -11.122 1.697 1.00 97.38 98 ALA A CA 1
ATOM 714 C C . ALA A 1 98 ? -9.263 -11.790 2.699 1.00 97.38 98 ALA A C 1
ATOM 716 O O . ALA A 1 98 ? -10.492 -11.828 2.517 1.00 97.38 98 ALA A O 1
ATOM 717 N N . ARG A 1 99 ? -8.712 -12.283 3.807 1.00 95.19 99 ARG A N 1
ATOM 718 C CA . ARG A 1 99 ? -9.450 -12.985 4.863 1.00 95.19 99 ARG A CA 1
ATOM 719 C C . ARG A 1 99 ? -9.471 -12.219 6.174 1.00 95.19 99 ARG A C 1
ATOM 721 O O . ARG A 1 99 ? -10.556 -12.064 6.718 1.00 95.19 99 ARG A O 1
ATOM 728 N N . ARG A 1 100 ? -8.319 -11.740 6.640 1.00 95.00 100 ARG A N 1
ATOM 729 C CA . ARG A 1 100 ? -8.118 -11.209 7.995 1.00 95.00 100 ARG A CA 1
ATOM 730 C C . ARG A 1 100 ? -7.576 -9.787 8.013 1.00 95.00 100 ARG A C 1
ATOM 732 O O . ARG A 1 100 ? -7.988 -9.013 8.868 1.00 95.00 100 ARG A O 1
ATOM 739 N N . LEU A 1 101 ? -6.693 -9.428 7.082 1.00 97.56 101 LEU A N 1
ATOM 740 C CA . LEU A 1 101 ? -6.033 -8.129 7.078 1.00 97.56 101 LEU A CA 1
ATOM 741 C C . LEU A 1 101 ? -5.754 -7.614 5.664 1.00 97.56 101 LEU A C 1
ATOM 743 O O . LEU A 1 101 ? -5.150 -8.305 4.847 1.00 97.56 101 LEU A O 1
ATOM 747 N N . ILE A 1 102 ? -6.106 -6.354 5.425 1.00 98.56 102 ILE A N 1
ATOM 748 C CA . ILE A 1 102 ? -5.596 -5.541 4.320 1.00 98.56 102 ILE A CA 1
ATOM 749 C C . ILE A 1 102 ? -4.874 -4.339 4.933 1.00 98.56 102 ILE A C 1
ATOM 751 O O . ILE A 1 102 ? -5.479 -3.564 5.670 1.00 98.56 102 ILE A O 1
ATOM 755 N N . TYR A 1 103 ? -3.591 -4.171 4.626 1.00 98.69 103 TYR A N 1
ATOM 756 C CA . TYR 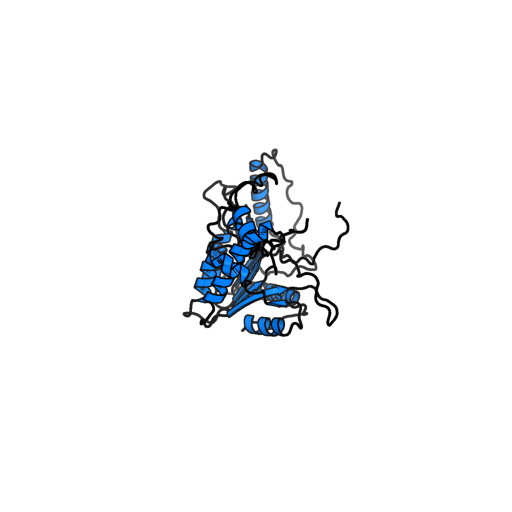A 1 103 ? -2.789 -3.014 5.016 1.00 98.69 103 TYR A CA 1
ATOM 757 C C . TYR A 1 103 ? -2.340 -2.263 3.765 1.00 98.69 103 TYR A C 1
ATOM 759 O O . TYR A 1 103 ? -1.669 -2.833 2.904 1.00 98.69 103 TYR A O 1
ATOM 767 N N . ILE A 1 104 ? -2.730 -0.996 3.655 1.00 98.69 104 ILE A N 1
ATOM 768 C CA . ILE A 1 104 ? -2.434 -0.142 2.506 1.00 98.69 104 ILE A CA 1
ATOM 769 C C . ILE A 1 104 ? -1.729 1.115 2.992 1.00 98.69 104 ILE A C 1
ATOM 771 O O . ILE A 1 104 ? -2.223 1.804 3.884 1.00 98.69 104 ILE A O 1
ATOM 775 N N . GLU A 1 105 ? -0.635 1.462 2.326 1.00 98.12 105 GLU A N 1
ATOM 776 C CA . GLU A 1 105 ? -0.097 2.815 2.352 1.00 98.12 105 GLU A CA 1
ATOM 777 C C . GLU A 1 105 ? -0.116 3.382 0.940 1.00 98.12 105 GLU A C 1
ATOM 779 O O . GLU A 1 105 ? 0.370 2.749 -0.000 1.00 98.12 105 GLU A O 1
ATOM 784 N N . THR A 1 106 ? -0.710 4.558 0.767 1.00 94.19 106 THR A N 1
ATOM 785 C CA . THR A 1 106 ? -0.774 5.200 -0.545 1.00 94.19 106 THR A CA 1
ATOM 786 C C . THR A 1 106 ? -0.776 6.714 -0.413 1.00 94.19 106 THR A C 1
ATOM 788 O O . THR A 1 106 ? -1.422 7.282 0.468 1.00 94.19 106 THR A O 1
ATOM 791 N N . GLN A 1 107 ? -0.091 7.384 -1.335 1.00 88.62 107 GLN A N 1
ATOM 792 C CA . GLN A 1 107 ? -0.102 8.844 -1.439 1.00 88.62 107 GLN A CA 1
ATOM 793 C C . GLN A 1 107 ? -1.507 9.391 -1.714 1.00 88.62 107 GLN A C 1
ATOM 795 O O . GLN A 1 107 ? -1.911 10.388 -1.113 1.00 88.62 107 GLN A O 1
ATOM 800 N N . TYR A 1 108 ? -2.238 8.718 -2.607 1.00 84.38 108 TYR A N 1
ATOM 801 C CA . TYR A 1 108 ? -3.592 9.072 -3.021 1.00 84.38 108 TYR A CA 1
ATOM 802 C C . TYR A 1 108 ? -4.468 7.827 -3.130 1.00 84.38 108 TYR A C 1
ATOM 804 O O . TYR A 1 108 ? -4.013 6.773 -3.588 1.00 84.38 108 TYR A O 1
ATOM 812 N N . PHE A 1 109 ? -5.744 7.973 -2.781 1.00 89.38 109 PHE A N 1
ATOM 813 C CA . PHE A 1 109 ? -6.752 6.942 -2.977 1.00 89.38 109 PHE A CA 1
ATOM 814 C C . PHE A 1 109 ? -8.051 7.522 -3.547 1.00 89.38 109 PHE A C 1
ATOM 816 O O . PHE A 1 109 ? -8.968 7.884 -2.820 1.00 89.38 109 PHE A O 1
ATOM 823 N N . SER A 1 110 ? -8.135 7.571 -4.875 1.00 87.69 110 SER A N 1
ATOM 824 C CA . SER A 1 110 ? -9.292 8.084 -5.624 1.00 87.69 110 SER A CA 1
ATOM 825 C C . SER A 1 110 ? -9.837 7.107 -6.672 1.00 87.69 110 SER A C 1
ATOM 827 O O . SER A 1 110 ? -10.744 7.455 -7.427 1.00 87.69 110 SER A O 1
ATOM 829 N N . SER A 1 111 ? -9.290 5.890 -6.758 1.00 89.31 111 SER A N 1
ATOM 830 C CA . SER A 1 111 ? -9.761 4.868 -7.695 1.00 89.31 111 SER A CA 1
ATOM 831 C C . SER A 1 111 ? -11.136 4.340 -7.293 1.00 89.31 111 SER A C 1
ATOM 833 O O . SER A 1 111 ? -11.290 3.760 -6.215 1.00 89.31 111 SER A O 1
ATOM 835 N N . LYS A 1 112 ? -12.123 4.486 -8.188 1.00 88.81 112 LYS A N 1
ATOM 836 C CA . LYS A 1 112 ? -13.462 3.918 -7.972 1.00 88.81 112 LYS A CA 1
ATOM 837 C C . LYS A 1 112 ? -13.427 2.396 -7.962 1.00 88.81 112 LYS A C 1
ATOM 839 O O . LYS A 1 112 ? -14.053 1.785 -7.112 1.00 88.81 112 LYS A O 1
ATOM 844 N N . GLU A 1 113 ? -12.701 1.796 -8.899 1.00 92.88 113 GLU A N 1
ATOM 845 C CA . GLU A 1 113 ? -12.655 0.341 -9.067 1.00 92.88 113 GLU A CA 1
ATOM 846 C C . GLU A 1 113 ? -12.076 -0.343 -7.820 1.00 92.88 113 GLU A C 1
ATOM 848 O O . GLU A 1 113 ? -12.660 -1.290 -7.296 1.00 92.88 113 GLU A O 1
ATOM 853 N N . VAL A 1 114 ? -10.982 0.203 -7.276 1.00 95.62 114 VAL A N 1
ATOM 854 C CA . VAL A 1 114 ? -10.376 -0.299 -6.034 1.00 95.62 114 VAL A CA 1
ATOM 855 C C . VAL A 1 114 ? -11.255 0.014 -4.817 1.00 95.62 114 VAL A C 1
ATOM 857 O O . VAL A 1 114 ? -11.414 -0.834 -3.939 1.00 95.62 114 VAL A O 1
ATOM 860 N N . GLY A 1 115 ? -11.867 1.204 -4.770 1.00 96.44 115 GLY A N 1
ATOM 861 C CA . GLY A 1 115 ? -12.826 1.583 -3.728 1.00 96.44 115 GLY A CA 1
ATOM 862 C C . GLY A 1 115 ? -14.038 0.650 -3.666 1.00 96.44 115 GLY A C 1
ATOM 863 O O . GLY A 1 115 ? -14.385 0.165 -2.590 1.00 96.44 115 GLY A O 1
ATOM 864 N N . ASP A 1 116 ? -14.633 0.329 -4.816 1.00 97.25 116 ASP A N 1
ATOM 865 C CA . ASP A 1 116 ? -15.767 -0.588 -4.943 1.00 97.25 116 ASP A CA 1
ATOM 866 C C . ASP A 1 116 ? -15.382 -2.013 -4.513 1.00 97.25 116 ASP A C 1
ATOM 868 O O . ASP A 1 116 ? -16.153 -2.670 -3.810 1.00 97.25 116 ASP A O 1
ATOM 872 N N . ALA A 1 117 ? -14.179 -2.481 -4.870 1.00 98.31 117 ALA A N 1
ATOM 873 C CA . ALA A 1 117 ? -13.673 -3.787 -4.447 1.00 98.31 117 ALA A CA 1
ATOM 874 C C . ALA A 1 117 ? -13.486 -3.873 -2.922 1.00 98.31 117 ALA A C 1
ATOM 876 O O . ALA A 1 117 ? -13.951 -4.830 -2.296 1.00 98.31 117 ALA A O 1
ATOM 877 N N . LEU A 1 118 ? -12.875 -2.855 -2.301 1.00 98.31 118 LEU A N 1
ATOM 878 C CA . LEU A 1 118 ? -12.750 -2.783 -0.842 1.00 98.31 118 LEU A CA 1
ATOM 879 C C . LEU A 1 118 ? -14.117 -2.678 -0.162 1.00 98.31 118 LEU A C 1
ATOM 881 O O . LEU A 1 118 ? -14.362 -3.384 0.813 1.00 98.31 118 LEU A O 1
ATOM 885 N N . ALA A 1 119 ? -15.031 -1.855 -0.681 1.00 98.00 119 ALA A N 1
ATOM 886 C CA . ALA A 1 119 ? -16.383 -1.722 -0.146 1.00 98.00 119 ALA A CA 1
ATOM 887 C C . ALA A 1 119 ? -17.157 -3.047 -0.219 1.00 98.00 119 ALA A C 1
ATOM 889 O O . ALA A 1 119 ? -17.832 -3.424 0.740 1.00 98.00 119 ALA A O 1
ATOM 890 N N . ALA A 1 120 ? -17.055 -3.774 -1.335 1.00 97.06 120 ALA A N 1
ATOM 891 C CA . ALA A 1 120 ? -17.657 -5.093 -1.487 1.00 97.06 120 ALA A CA 1
ATOM 892 C C . ALA A 1 120 ? -17.080 -6.081 -0.469 1.00 97.06 120 ALA A C 1
ATOM 894 O O . ALA A 1 120 ? -17.834 -6.787 0.205 1.00 97.06 120 ALA A O 1
ATOM 895 N N . ARG A 1 121 ? -15.754 -6.085 -0.293 1.00 97.38 121 ARG A N 1
ATOM 896 C CA . ARG A 1 121 ? -15.098 -6.962 0.675 1.00 97.38 121 ARG A CA 1
ATOM 897 C C . ARG A 1 121 ? -15.449 -6.610 2.124 1.00 97.38 121 ARG A C 1
ATOM 899 O O . ARG A 1 121 ? -15.684 -7.527 2.909 1.00 97.38 121 ARG A O 1
ATOM 906 N N . LEU A 1 122 ? -15.542 -5.324 2.469 1.00 97.44 122 LEU A N 1
ATOM 907 C CA . LEU A 1 122 ? -15.964 -4.832 3.788 1.00 97.44 122 LEU A CA 1
ATOM 908 C C . LEU A 1 122 ? -17.429 -5.157 4.104 1.00 97.44 122 LEU A C 1
ATOM 910 O O . LEU A 1 122 ? -17.767 -5.326 5.272 1.00 97.44 122 LEU A O 1
ATOM 914 N N . LYS A 1 123 ? -18.302 -5.276 3.099 1.00 96.31 123 LYS A N 1
ATOM 915 C CA . LYS A 1 123 ? -19.710 -5.678 3.282 1.00 96.31 123 LYS A CA 1
ATOM 916 C C . LYS A 1 123 ? -19.903 -7.191 3.391 1.00 96.31 123 LYS A C 1
ATOM 918 O O . LYS A 1 123 ? -20.952 -7.634 3.854 1.00 96.31 123 LYS A O 1
ATOM 923 N N . ALA A 1 124 ? -18.936 -7.983 2.936 1.00 94.12 124 ALA A N 1
ATOM 924 C CA . ALA A 1 124 ? -19.020 -9.436 2.975 1.00 94.12 124 ALA A CA 1
ATOM 925 C C . ALA A 1 124 ? -19.014 -9.949 4.428 1.00 94.12 124 ALA A C 1
ATOM 927 O O . ALA A 1 124 ? -18.163 -9.562 5.231 1.00 94.12 124 ALA A O 1
ATOM 928 N N . THR A 1 125 ? -19.977 -10.814 4.755 1.00 91.50 125 THR A N 1
ATOM 929 C CA . THR A 1 125 ? -20.210 -11.368 6.107 1.00 91.50 125 THR A CA 1
ATOM 930 C C . THR A 1 125 ? -20.074 -12.892 6.160 1.00 91.50 125 THR A C 1
ATOM 932 O O . THR A 1 125 ? -20.345 -13.512 7.183 1.00 91.50 125 THR A O 1
ATOM 935 N N . ASP A 1 126 ? -19.644 -13.507 5.060 1.00 92.12 126 ASP A N 1
ATOM 936 C CA . ASP A 1 126 ? -19.460 -14.950 4.884 1.00 92.12 126 ASP A CA 1
ATOM 937 C C . ASP A 1 126 ? -18.084 -15.455 5.360 1.00 92.12 126 ASP A C 1
ATOM 939 O O . ASP A 1 126 ? -17.748 -16.624 5.166 1.00 92.12 126 ASP A O 1
ATOM 943 N N . ARG A 1 127 ? -17.272 -14.580 5.965 1.00 90.38 127 ARG A N 1
ATOM 944 C CA . ARG A 1 127 ? -15.885 -14.837 6.377 1.00 90.38 127 ARG A CA 1
ATOM 945 C C . ARG A 1 127 ? -15.624 -14.309 7.786 1.00 90.38 127 ARG A C 1
ATOM 947 O O . ARG A 1 127 ? -16.453 -13.610 8.364 1.00 90.38 127 ARG A O 1
ATOM 954 N N . GLU A 1 128 ? -14.454 -14.646 8.319 1.00 91.50 128 GLU A N 1
ATOM 955 C CA . GLU A 1 128 ? -13.936 -14.040 9.548 1.00 91.50 128 GLU A CA 1
ATOM 956 C C . GLU A 1 128 ? -13.851 -12.505 9.421 1.00 91.50 128 GLU A C 1
ATOM 958 O O . GLU A 1 128 ? -13.677 -12.001 8.301 1.00 91.50 128 GLU A O 1
ATOM 963 N N . PRO A 1 129 ? -13.978 -11.765 10.544 1.00 95.31 129 PRO A N 1
ATOM 964 C CA . PRO A 1 129 ? -13.828 -10.316 10.554 1.00 95.31 129 PRO A CA 1
ATOM 965 C C . PRO A 1 129 ? -12.511 -9.870 9.917 1.00 95.31 129 PRO A C 1
ATOM 967 O O . PRO A 1 129 ? -11.435 -10.364 10.257 1.00 95.31 129 PRO A O 1
ATOM 970 N N . LEU A 1 130 ? -12.621 -8.923 8.993 1.00 97.06 130 LEU A N 1
ATOM 971 C CA . LEU A 1 130 ? -11.507 -8.325 8.275 1.00 97.06 130 LEU A CA 1
ATOM 972 C C . LEU A 1 130 ? -11.116 -6.990 8.909 1.00 97.06 130 LEU A C 1
ATOM 974 O O . LEU A 1 130 ? -11.963 -6.107 9.031 1.00 97.06 130 LEU A O 1
ATOM 978 N N . ASP A 1 131 ? -9.830 -6.811 9.195 1.00 98.00 131 ASP A N 1
ATOM 979 C CA . ASP A 1 131 ? -9.228 -5.506 9.458 1.00 98.00 131 ASP A CA 1
ATOM 980 C C . ASP A 1 131 ? -8.747 -4.872 8.141 1.00 98.00 131 ASP A C 1
ATOM 982 O O . ASP A 1 131 ? -7.953 -5.460 7.406 1.00 98.00 131 ASP A O 1
ATOM 986 N N . VAL A 1 132 ? -9.192 -3.653 7.835 1.00 98.50 132 VAL A N 1
ATOM 987 C CA . VAL A 1 132 ? -8.643 -2.835 6.743 1.00 98.50 132 VAL A CA 1
ATOM 988 C C . VAL A 1 132 ? -7.975 -1.606 7.343 1.00 98.50 132 VAL A C 1
ATOM 990 O O . VAL A 1 132 ? -8.639 -0.758 7.933 1.00 98.50 132 VAL A O 1
ATOM 993 N N . VAL A 1 133 ? -6.660 -1.499 7.182 1.00 98.50 133 VAL A N 1
ATOM 994 C CA . VAL A 1 133 ? -5.849 -0.370 7.644 1.00 98.50 133 VAL A CA 1
ATOM 995 C C . VAL A 1 133 ? -5.338 0.391 6.431 1.00 98.50 133 VAL A C 1
ATOM 997 O O . VAL A 1 133 ? -4.648 -0.169 5.583 1.00 98.50 133 VAL A O 1
ATOM 1000 N N . LEU A 1 134 ? -5.664 1.676 6.364 1.00 98.44 134 LEU A N 1
ATOM 1001 C CA . LEU A 1 134 ? -5.288 2.569 5.278 1.00 98.44 134 LEU A CA 1
ATOM 1002 C C . LEU A 1 134 ? -4.512 3.765 5.837 1.00 98.44 134 LEU A C 1
ATOM 1004 O O . LEU A 1 134 ? -5.050 4.526 6.637 1.00 98.44 134 LEU A O 1
ATOM 1008 N N . VAL A 1 135 ? -3.271 3.954 5.394 1.00 97.69 135 VAL A N 1
ATOM 1009 C CA . VAL A 1 135 ? -2.425 5.101 5.746 1.00 97.69 135 VAL A CA 1
ATOM 1010 C C . VAL A 1 135 ? -2.238 5.987 4.515 1.00 97.69 135 VAL A C 1
ATOM 1012 O O . VAL A 1 135 ? -1.769 5.524 3.476 1.00 97.69 135 VAL A O 1
ATOM 1015 N N . LEU A 1 136 ? -2.612 7.262 4.620 1.00 93.19 136 LEU A N 1
ATOM 1016 C CA . LEU A 1 136 ? -2.469 8.245 3.544 1.00 93.19 136 LEU A CA 1
ATOM 1017 C C . LEU A 1 136 ? -2.160 9.648 4.086 1.00 93.19 136 LEU A C 1
ATOM 1019 O O . LEU A 1 136 ? -2.071 9.866 5.296 1.00 93.19 136 LEU A O 1
ATOM 1023 N N . ASN A 1 137 ? -1.989 10.611 3.182 1.00 89.81 137 ASN A N 1
ATOM 1024 C CA . ASN A 1 137 ? -1.833 12.020 3.539 1.00 89.81 137 ASN A CA 1
ATOM 1025 C C . ASN A 1 137 ? -3.103 12.598 4.183 1.00 89.81 137 ASN A C 1
ATOM 1027 O O . ASN A 1 137 ? -4.211 12.232 3.808 1.00 89.81 137 ASN A O 1
ATOM 1031 N N . GLU A 1 138 ? -2.934 13.550 5.107 1.00 84.38 138 GLU A N 1
ATOM 1032 C CA . GLU A 1 138 ? -4.043 14.279 5.750 1.00 84.38 138 GLU A CA 1
ATOM 1033 C C . GLU A 1 138 ? -4.873 15.093 4.738 1.00 84.38 138 GLU A C 1
ATOM 1035 O O . GLU A 1 138 ? -6.099 15.127 4.808 1.00 84.38 138 GLU A O 1
ATOM 1040 N N . HIS A 1 139 ? -4.192 15.728 3.780 1.00 72.69 139 HIS A N 1
ATOM 1041 C CA . HIS A 1 139 ? -4.765 16.558 2.720 1.00 72.69 139 HIS A CA 1
ATOM 1042 C C . HIS A 1 139 ? -3.941 16.407 1.428 1.00 72.69 139 HIS A C 1
ATOM 1044 O O . HIS A 1 139 ? -2.773 16.011 1.480 1.00 72.69 139 HIS A O 1
ATOM 1050 N N . ALA A 1 140 ? -4.524 16.749 0.274 1.00 61.56 140 ALA A N 1
ATOM 1051 C CA . ALA A 1 140 ? -3.790 16.846 -0.995 1.00 61.56 140 ALA A CA 1
ATOM 1052 C C . ALA A 1 140 ? -2.788 18.027 -0.976 1.00 61.56 140 ALA A C 1
ATOM 1054 O O . ALA A 1 140 ? -2.986 18.997 -0.245 1.00 61.56 140 ALA A O 1
ATOM 1055 N N . GLU A 1 141 ? -1.695 17.963 -1.753 1.00 54.06 141 GLU A N 1
ATOM 1056 C CA . GLU A 1 141 ? -0.602 18.952 -1.656 1.00 54.06 141 GLU A CA 1
ATOM 1057 C C . GLU A 1 141 ? -0.921 20.307 -2.282 1.00 54.06 141 GLU A C 1
ATOM 1059 O O . GLU A 1 141 ? -0.412 21.333 -1.820 1.00 54.06 141 GLU A O 1
ATOM 1064 N N . THR A 1 142 ? -1.730 20.326 -3.342 1.00 53.66 142 THR A N 1
ATOM 1065 C CA . THR A 1 142 ? -2.025 21.546 -4.098 1.00 53.66 142 THR A CA 1
ATOM 1066 C C . THR A 1 142 ? -3.522 21.764 -4.265 1.00 53.66 142 THR A C 1
ATOM 1068 O O . THR A 1 142 ? -4.285 20.815 -4.391 1.00 53.66 142 THR A O 1
ATOM 1071 N N . VAL A 1 143 ? -3.947 23.028 -4.362 1.00 47.41 143 VAL A N 1
ATOM 1072 C CA . VAL A 1 143 ? -5.364 23.404 -4.551 1.00 47.41 143 VAL A CA 1
ATOM 1073 C C . VAL A 1 143 ? -5.975 22.755 -5.807 1.00 47.41 143 VAL A C 1
ATOM 1075 O O . VAL A 1 143 ? -7.148 22.400 -5.816 1.00 47.41 143 VAL A O 1
ATOM 1078 N N . LYS A 1 144 ? -5.193 22.555 -6.882 1.00 51.56 144 LYS A N 1
ATOM 1079 C CA . LYS A 1 144 ? -5.667 21.863 -8.099 1.00 51.56 144 LYS A CA 1
ATOM 1080 C C . LYS A 1 144 ? -5.875 20.360 -7.853 1.00 51.56 144 LYS A C 1
ATOM 1082 O O . LYS A 1 144 ? -6.892 19.811 -8.275 1.00 51.56 144 LYS A O 1
ATOM 1087 N N . GLU A 1 145 ? -4.941 19.706 -7.162 1.00 56.88 145 GLU A N 1
ATOM 1088 C CA . GLU A 1 145 ? -5.075 18.298 -6.757 1.00 56.88 145 GLU A CA 1
ATOM 1089 C C . GLU A 1 145 ? -6.211 18.101 -5.748 1.00 56.88 145 GLU A C 1
ATOM 1091 O O . GLU A 1 145 ? -6.949 17.126 -5.842 1.00 56.88 145 GLU A O 1
ATOM 1096 N N . GLU A 1 146 ? -6.403 19.046 -4.830 1.00 56.06 146 GLU A N 1
ATOM 1097 C CA . GLU A 1 146 ? -7.490 19.064 -3.848 1.00 56.06 146 GLU A CA 1
ATOM 1098 C C . GLU A 1 146 ? -8.866 19.078 -4.530 1.00 56.06 146 GLU A C 1
ATOM 1100 O O . GLU A 1 146 ? -9.758 18.320 -4.150 1.00 56.06 146 GLU A O 1
ATOM 1105 N N . ILE A 1 147 ? -9.023 19.856 -5.607 1.00 52.44 147 ILE A N 1
ATOM 1106 C CA . ILE A 1 147 ? -10.297 19.961 -6.331 1.00 52.44 147 ILE A CA 1
ATOM 1107 C C . ILE A 1 147 ? -10.634 18.675 -7.101 1.00 52.44 147 ILE A C 1
ATOM 1109 O O . ILE A 1 147 ? -11.776 18.225 -7.051 1.00 52.44 147 ILE A O 1
ATOM 1113 N N . ALA A 1 148 ? -9.685 18.076 -7.827 1.00 62.16 148 ALA A N 1
ATOM 1114 C CA . ALA A 1 148 ? -9.978 16.907 -8.665 1.00 62.16 148 ALA A CA 1
ATOM 1115 C C . ALA A 1 148 ? -9.785 15.575 -7.919 1.00 62.16 148 ALA A C 1
ATOM 1117 O O . ALA A 1 148 ? -10.696 14.751 -7.841 1.00 62.16 148 ALA A O 1
ATOM 1118 N N . VAL A 1 149 ? -8.595 15.364 -7.352 1.00 66.25 149 VAL A N 1
ATOM 1119 C CA . VAL A 1 149 ? -8.226 14.122 -6.658 1.00 66.25 149 VAL A CA 1
ATOM 1120 C C . VAL A 1 149 ? -8.783 14.114 -5.238 1.00 66.25 149 VAL A C 1
ATOM 1122 O O . VAL A 1 149 ? -9.277 13.078 -4.798 1.00 66.25 149 VAL A O 1
ATOM 1125 N N . GLY A 1 150 ? -8.764 15.256 -4.544 1.00 70.75 150 GLY A N 1
ATOM 1126 C CA . GLY A 1 150 ? -9.267 15.381 -3.174 1.00 70.75 150 GLY A CA 1
ATOM 1127 C C . GLY A 1 150 ? -10.763 15.085 -3.057 1.00 70.75 150 GLY A C 1
ATOM 1128 O O . GLY A 1 150 ? -11.143 14.266 -2.225 1.00 70.75 150 GLY A O 1
ATOM 1129 N N . LEU A 1 151 ? -11.610 15.637 -3.938 1.00 75.81 151 LEU A N 1
ATOM 1130 C CA . LEU A 1 151 ? -13.047 15.317 -3.949 1.00 75.81 151 LEU A CA 1
ATOM 1131 C C . LEU A 1 151 ? -13.321 13.842 -4.288 1.00 75.81 151 LEU A C 1
ATOM 1133 O O . LEU A 1 151 ? -14.137 13.199 -3.627 1.00 75.81 151 LEU A O 1
ATOM 1137 N N . ALA A 1 152 ? -12.632 13.282 -5.287 1.00 80.62 152 ALA A N 1
ATOM 1138 C CA . ALA A 1 152 ? -12.769 11.868 -5.639 1.00 80.62 152 ALA A CA 1
ATOM 1139 C C . ALA A 1 152 ? -12.349 10.947 -4.478 1.00 80.62 152 ALA A C 1
ATOM 1141 O O . ALA A 1 152 ? -13.063 10.003 -4.142 1.00 80.62 152 ALA A O 1
ATOM 1142 N N . GLN A 1 153 ? -11.240 11.265 -3.807 1.00 87.06 153 GLN A N 1
ATOM 1143 C CA . GLN A 1 153 ? -10.791 10.562 -2.608 1.00 87.06 153 GLN A CA 1
ATOM 1144 C C . GLN A 1 153 ? -11.793 10.705 -1.461 1.00 87.06 153 GLN A C 1
ATOM 1146 O O . GLN A 1 153 ? -12.190 9.705 -0.871 1.00 87.06 153 GLN A O 1
ATOM 1151 N N . ALA A 1 154 ? -12.265 11.917 -1.167 1.00 84.94 154 ALA A N 1
ATOM 1152 C CA . ALA A 1 154 ? -13.263 12.156 -0.128 1.00 84.94 154 ALA A CA 1
ATOM 1153 C C . ALA A 1 154 ? -14.534 11.322 -0.356 1.00 84.94 154 ALA A C 1
ATOM 1155 O O . ALA A 1 154 ? -15.079 10.763 0.600 1.00 84.94 154 ALA A O 1
ATOM 1156 N N . LYS A 1 155 ? -14.964 11.175 -1.618 1.00 85.69 155 LYS A N 1
ATOM 1157 C CA . LYS A 1 155 ? -16.071 10.295 -2.006 1.00 85.69 155 LYS A CA 1
ATOM 1158 C C . LYS A 1 155 ? -15.764 8.822 -1.730 1.00 85.69 155 LYS A C 1
ATOM 1160 O O . LYS A 1 155 ? -16.536 8.191 -1.014 1.00 85.69 155 LYS A O 1
ATOM 1165 N N . VAL A 1 156 ? -14.639 8.295 -2.219 1.00 90.50 156 VAL A N 1
ATOM 1166 C CA . VAL A 1 156 ? -14.246 6.889 -1.995 1.00 90.50 156 VAL A CA 1
ATOM 1167 C C . VAL A 1 156 ? -14.126 6.584 -0.498 1.00 90.50 156 VAL A C 1
ATOM 1169 O O . VAL A 1 156 ? -14.705 5.617 -0.013 1.00 90.50 156 VAL A O 1
ATOM 1172 N N . LEU A 1 157 ? -13.454 7.439 0.279 1.00 92.50 157 LEU A N 1
ATOM 1173 C CA . LEU A 1 157 ? -13.309 7.245 1.725 1.00 92.50 157 LEU A CA 1
ATOM 1174 C C . LEU A 1 157 ? -14.655 7.310 2.462 1.00 92.50 157 LEU A C 1
ATOM 1176 O O . LEU A 1 157 ? -14.848 6.596 3.446 1.00 92.50 157 LEU A O 1
ATOM 1180 N N . LYS A 1 158 ? -15.592 8.160 2.021 1.00 91.25 158 LYS A N 1
ATOM 1181 C CA . LYS A 1 158 ? -16.963 8.187 2.554 1.00 91.25 158 LYS A CA 1
ATOM 1182 C C . LYS A 1 158 ? -17.686 6.871 2.261 1.00 91.25 158 LYS A C 1
ATOM 1184 O O . LYS A 1 158 ? -18.232 6.278 3.187 1.00 91.25 158 LYS A O 1
ATOM 1189 N N . GLU A 1 159 ? -17.634 6.388 1.022 1.00 93.31 159 GLU A N 1
ATOM 1190 C CA . GLU A 1 159 ? -18.260 5.124 0.611 1.00 93.31 159 GLU A CA 1
ATOM 1191 C C . GLU A 1 159 ? -17.694 3.922 1.390 1.00 93.31 159 GLU A C 1
ATOM 1193 O O . GLU A 1 159 ? -18.454 3.042 1.788 1.00 93.31 159 GLU A O 1
ATOM 1198 N N . LEU A 1 160 ? -16.389 3.903 1.692 1.00 96.31 160 LEU A N 1
ATOM 1199 C CA . LEU A 1 160 ? -15.777 2.869 2.538 1.00 96.31 160 LEU A CA 1
ATOM 1200 C C . LEU A 1 160 ? -16.271 2.926 3.992 1.00 96.31 160 LEU A C 1
ATOM 1202 O O . LEU A 1 160 ? -16.601 1.888 4.570 1.00 96.31 160 LEU A O 1
ATOM 1206 N N . ARG A 1 161 ? -16.371 4.128 4.578 1.00 95.44 161 ARG A N 1
ATOM 1207 C CA . ARG A 1 161 ? -16.928 4.318 5.931 1.00 95.44 161 ARG A CA 1
ATOM 1208 C C . ARG A 1 161 ? -18.394 3.886 6.009 1.00 95.44 161 ARG A C 1
ATOM 1210 O O . ARG A 1 161 ? -18.806 3.285 6.995 1.00 95.44 161 ARG A O 1
ATOM 1217 N N . GLU A 1 162 ? -19.176 4.161 4.972 1.00 95.44 162 GLU A N 1
ATOM 1218 C CA . GLU A 1 162 ? -20.563 3.697 4.867 1.00 95.44 162 GLU A CA 1
ATOM 1219 C C . GLU A 1 162 ? -20.643 2.180 4.645 1.00 95.44 162 GLU A C 1
ATOM 1221 O O . GLU A 1 162 ? -21.528 1.526 5.187 1.00 95.44 162 GLU A O 1
ATOM 1226 N N . ALA A 1 163 ? -19.710 1.600 3.884 1.00 95.88 163 ALA A N 1
ATOM 1227 C CA . ALA A 1 163 ? -19.669 0.168 3.604 1.00 95.88 163 ALA A CA 1
ATOM 1228 C C . ALA A 1 163 ? -19.360 -0.686 4.838 1.00 95.88 163 ALA A C 1
ATOM 1230 O O . ALA A 1 163 ? -19.922 -1.771 4.977 1.00 95.88 163 ALA A O 1
ATOM 1231 N N . VAL A 1 164 ? -18.478 -0.209 5.721 1.00 96.12 164 VAL A N 1
ATOM 1232 C CA . VAL A 1 164 ? -18.152 -0.905 6.973 1.00 96.12 164 VAL A CA 1
ATOM 1233 C C . VAL A 1 164 ? -19.225 -0.697 8.051 1.00 96.12 164 VAL A C 1
ATOM 1235 O O . VAL A 1 164 ? -19.332 -1.496 8.980 1.00 96.12 164 VAL A O 1
ATOM 1238 N N . ALA A 1 165 ? -20.052 0.350 7.946 1.00 93.81 165 ALA A N 1
ATOM 1239 C CA . ALA A 1 165 ? -21.086 0.641 8.933 1.00 93.81 165 ALA A CA 1
ATOM 1240 C C . ALA A 1 165 ? -22.117 -0.501 9.010 1.00 93.81 165 ALA A C 1
ATOM 1242 O O . ALA A 1 165 ? -22.830 -0.792 8.053 1.00 93.81 165 ALA A O 1
ATOM 1243 N N . GLY A 1 166 ? -22.205 -1.151 10.174 1.00 87.06 166 GLY A N 1
ATOM 1244 C CA . GLY A 1 166 ? -23.091 -2.302 10.386 1.00 87.06 166 GLY A CA 1
ATOM 1245 C C . GLY A 1 166 ? -22.531 -3.643 9.894 1.00 87.06 166 GLY A C 1
ATOM 1246 O O . GLY A 1 166 ? -23.237 -4.648 9.957 1.00 87.06 166 GLY A O 1
ATOM 1247 N N . SER A 1 167 ? -21.279 -3.671 9.437 1.00 92.81 167 SER A N 1
ATOM 1248 C CA . SER A 1 167 ? -20.522 -4.888 9.143 1.00 92.81 167 SER A CA 1
ATOM 1249 C C . SER A 1 167 ? -19.756 -5.373 10.386 1.00 92.81 167 SER A C 1
ATOM 1251 O O . SER A 1 167 ? -19.393 -4.548 11.226 1.00 92.81 167 SER A O 1
ATOM 1253 N N . PRO A 1 168 ? -19.473 -6.685 10.531 1.00 94.44 168 PRO A N 1
ATOM 1254 C CA . PRO A 1 168 ? -18.524 -7.186 11.529 1.00 94.44 168 PRO A CA 1
ATOM 1255 C C . PRO A 1 168 ? -17.062 -6.846 11.203 1.00 94.44 168 PRO A C 1
ATOM 1257 O O . PRO A 1 168 ? -16.196 -7.090 12.033 1.00 94.44 168 PRO A O 1
ATOM 1260 N N . ASN A 1 169 ? -16.782 -6.334 10.002 1.00 97.38 169 ASN A N 1
ATOM 1261 C CA . ASN A 1 169 ? -15.443 -5.935 9.581 1.00 97.38 169 ASN A CA 1
ATOM 1262 C C . ASN A 1 169 ? -15.060 -4.558 10.150 1.00 97.38 169 ASN A C 1
ATOM 1264 O O . ASN A 1 169 ? -15.908 -3.796 10.619 1.00 97.38 169 ASN A O 1
ATOM 1268 N N . HIS A 1 170 ? -13.778 -4.218 10.068 1.00 97.56 170 HIS A N 1
ATOM 1269 C CA . HIS A 1 170 ? -13.212 -3.000 10.633 1.00 97.56 170 HIS A CA 1
ATOM 1270 C C . HIS A 1 170 ? -12.441 -2.208 9.575 1.00 97.56 170 HIS A C 1
ATOM 1272 O O . HIS A 1 170 ? -11.788 -2.771 8.697 1.00 97.56 170 HIS A O 1
ATOM 1278 N N . LEU A 1 171 ? -12.516 -0.880 9.665 1.00 98.19 171 LEU A N 1
ATOM 1279 C CA . LEU A 1 171 ? -11.812 0.044 8.783 1.00 98.19 171 LEU A CA 1
ATOM 1280 C C . LEU A 1 171 ? -11.169 1.146 9.619 1.00 98.19 171 LEU A C 1
ATOM 1282 O O . LEU A 1 171 ? -11.872 1.937 10.245 1.00 98.19 171 LEU A O 1
ATOM 1286 N N . GLY A 1 172 ? -9.846 1.216 9.561 1.00 97.62 172 GLY A N 1
ATOM 1287 C CA . GLY A 1 172 ? -9.041 2.287 10.121 1.00 97.62 172 GLY A CA 1
ATOM 1288 C C . GLY A 1 172 ? -8.400 3.110 9.010 1.00 97.62 172 GLY A C 1
ATOM 1289 O O . GLY A 1 172 ? -7.725 2.555 8.143 1.00 97.62 172 GLY A O 1
ATOM 1290 N N . ILE A 1 173 ? -8.607 4.428 9.023 1.00 97.62 173 ILE A N 1
ATOM 1291 C CA . ILE A 1 173 ? -8.003 5.351 8.054 1.00 97.62 173 ILE A CA 1
ATOM 1292 C C . ILE A 1 173 ? -7.157 6.349 8.829 1.00 97.62 173 ILE A C 1
ATOM 1294 O O . ILE A 1 173 ? -7.678 7.079 9.672 1.00 97.62 173 ILE A O 1
ATOM 1298 N N . TYR A 1 174 ? -5.867 6.410 8.528 1.00 97.06 174 TYR A N 1
ATOM 1299 C CA . TYR A 1 174 ? -4.895 7.124 9.339 1.00 97.06 174 TYR A CA 1
ATOM 1300 C C . TYR A 1 174 ? -3.962 8.003 8.508 1.00 97.06 174 TYR A C 1
ATOM 1302 O O . TYR A 1 174 ? -3.742 7.781 7.319 1.00 97.06 174 TYR A O 1
ATOM 1310 N N . PHE A 1 175 ? -3.362 8.974 9.186 1.00 95.62 175 PHE A N 1
ATOM 1311 C CA . PHE A 1 175 ? -2.159 9.678 8.752 1.00 95.62 175 PHE A CA 1
ATOM 1312 C C . PHE A 1 175 ? -1.165 9.723 9.917 1.00 95.62 175 PHE A C 1
ATOM 1314 O O . PHE A 1 175 ? -1.523 9.442 11.064 1.00 95.62 175 PHE A O 1
ATOM 1321 N N . THR A 1 176 ? 0.091 10.074 9.655 1.00 95.06 176 THR A N 1
ATOM 1322 C CA . THR A 1 176 ? 1.119 10.162 10.704 1.00 95.06 176 THR A CA 1
ATOM 1323 C C . THR A 1 176 ? 1.736 11.550 10.772 1.00 95.06 176 THR A C 1
ATOM 1325 O O . THR A 1 176 ? 1.856 12.257 9.773 1.00 95.06 176 THR A O 1
ATOM 1328 N N . VAL A 1 177 ? 2.152 11.957 11.966 1.00 93.75 177 VAL A N 1
ATOM 1329 C CA . VAL A 1 177 ? 2.824 13.232 12.225 1.00 93.75 177 VAL A CA 1
ATOM 1330 C C . VAL A 1 177 ? 4.264 12.992 12.706 1.00 93.75 177 VAL A C 1
ATOM 1332 O O . VAL A 1 177 ? 4.571 11.923 13.243 1.00 93.75 177 VAL A O 1
ATOM 1335 N N . PRO A 1 178 ? 5.208 13.929 12.503 1.00 90.94 178 PRO A N 1
ATOM 1336 C CA . PRO A 1 178 ? 6.547 13.783 13.062 1.00 90.94 178 PRO A CA 1
ATOM 1337 C C . PRO A 1 178 ? 6.509 13.816 14.591 1.00 90.94 178 PRO A C 1
ATOM 1339 O O . PRO A 1 178 ? 5.612 14.402 15.198 1.00 90.94 178 PRO A O 1
ATOM 1342 N N . ARG A 1 179 ? 7.528 13.226 15.221 1.00 85.69 179 ARG A N 1
ATOM 1343 C CA . ARG A 1 179 ? 7.716 13.355 16.668 1.00 85.69 179 ARG A CA 1
ATOM 1344 C C . ARG A 1 179 ? 8.024 14.811 17.022 1.00 85.69 179 ARG A C 1
ATOM 1346 O O . ARG A 1 179 ? 8.961 15.397 16.485 1.00 85.69 179 ARG A O 1
ATOM 1353 N N . THR A 1 180 ? 7.272 15.349 17.970 1.00 83.50 180 THR A N 1
ATOM 1354 C CA . THR A 1 180 ? 7.484 16.663 18.583 1.00 83.50 180 THR A CA 1
ATOM 1355 C C . THR A 1 180 ? 7.711 16.531 20.086 1.00 83.50 180 THR A C 1
ATOM 1357 O O . THR A 1 180 ? 7.567 15.450 20.664 1.00 83.50 180 THR A O 1
ATOM 1360 N N . GLU A 1 181 ? 8.118 17.629 20.725 1.00 83.94 181 GLU A N 1
ATOM 1361 C CA . GLU A 1 181 ? 8.191 17.709 22.184 1.00 83.94 181 GLU A CA 1
ATOM 1362 C C . GLU A 1 181 ? 6.802 17.494 22.821 1.00 83.94 181 GLU A C 1
ATOM 1364 O O . GLU A 1 181 ? 5.786 17.849 22.212 1.00 83.94 181 GLU A O 1
ATOM 1369 N N . PRO A 1 182 ? 6.724 16.935 24.046 1.00 80.25 182 PRO A N 1
ATOM 1370 C CA . PRO A 1 182 ? 5.452 16.738 24.734 1.00 80.25 182 PRO A CA 1
ATOM 1371 C C . PRO A 1 182 ? 4.624 18.029 24.810 1.00 80.25 182 PRO A C 1
ATOM 1373 O O . PRO A 1 182 ? 5.106 19.060 25.272 1.00 80.25 182 PRO A O 1
ATOM 1376 N N . GLY A 1 183 ? 3.365 17.963 24.371 1.00 78.81 183 GLY A N 1
ATOM 1377 C CA . GLY A 1 183 ? 2.444 19.107 24.363 1.00 78.81 183 GLY A CA 1
ATOM 1378 C C . GLY A 1 183 ? 2.579 20.051 23.162 1.00 78.81 183 GLY A C 1
ATOM 1379 O O . GLY A 1 183 ? 1.811 21.006 23.069 1.00 78.81 183 GLY A O 1
ATOM 1380 N N . VAL A 1 184 ? 3.505 19.794 22.231 1.00 83.75 184 VAL A N 1
ATOM 1381 C CA . VAL A 1 184 ? 3.652 20.570 20.992 1.00 83.75 184 VAL A CA 1
ATOM 1382 C C . VAL A 1 184 ? 2.980 19.832 19.841 1.00 83.75 184 VAL A C 1
ATOM 1384 O O . VAL A 1 184 ? 3.408 18.742 19.463 1.00 83.75 184 VAL A O 1
ATOM 1387 N N . GLU A 1 185 ? 1.955 20.436 19.242 1.00 84.31 185 GLU A N 1
ATOM 1388 C CA . GLU A 1 185 ? 1.329 19.883 18.039 1.00 84.31 185 GLU A CA 1
ATOM 1389 C C . GLU A 1 185 ? 2.230 20.090 16.804 1.00 84.31 185 GLU A C 1
ATOM 1391 O O . GLU A 1 185 ? 2.732 21.200 16.576 1.00 84.31 185 GLU A O 1
ATOM 1396 N N . PRO A 1 186 ? 2.466 19.040 15.998 1.00 86.25 186 PRO A N 1
ATOM 1397 C CA . PRO A 1 186 ? 3.223 19.147 14.759 1.00 86.25 186 PRO A CA 1
ATOM 1398 C C . PRO A 1 186 ? 2.586 20.130 13.779 1.00 86.25 186 PRO A C 1
ATOM 1400 O O . PRO A 1 186 ? 1.377 20.141 13.579 1.00 86.25 186 PRO A O 1
ATOM 1403 N N . ARG A 1 187 ? 3.418 20.940 13.115 1.00 82.75 187 ARG A N 1
ATOM 1404 C CA . ARG A 1 187 ? 2.941 21.909 12.112 1.00 82.75 187 ARG A CA 1
ATOM 1405 C C . ARG A 1 187 ? 2.461 21.258 10.817 1.00 82.75 187 ARG A C 1
ATOM 1407 O O . ARG A 1 187 ? 1.666 21.856 10.101 1.00 82.75 187 ARG A O 1
ATOM 1414 N N . HIS A 1 188 ? 3.002 20.088 10.492 1.00 85.19 188 HIS A N 1
ATOM 1415 C CA . HIS A 1 188 ? 2.716 19.359 9.263 1.00 85.19 188 HIS A CA 1
ATOM 1416 C C . HIS A 1 188 ? 2.652 17.866 9.564 1.00 85.19 188 HIS A C 1
ATOM 1418 O O . HIS A 1 188 ? 3.471 17.365 10.341 1.00 85.19 188 HIS A O 1
ATOM 1424 N N . ALA A 1 189 ? 1.729 17.167 8.908 1.00 90.31 189 ALA A N 1
ATOM 1425 C CA . ALA A 1 189 ? 1.780 15.720 8.792 1.00 90.31 189 ALA A CA 1
ATOM 1426 C C . ALA A 1 189 ? 3.063 15.269 8.071 1.00 90.31 189 ALA A C 1
ATOM 1428 O O . ALA A 1 189 ? 3.689 16.025 7.320 1.00 90.31 189 ALA A O 1
ATOM 1429 N N . THR A 1 190 ? 3.455 14.024 8.323 1.00 91.88 190 THR A N 1
ATOM 1430 C CA . THR A 1 190 ? 4.438 13.326 7.495 1.00 91.88 190 THR A CA 1
ATOM 1431 C C . THR A 1 190 ? 3.779 13.036 6.158 1.00 91.88 190 THR A C 1
ATOM 1433 O O . THR A 1 190 ? 2.670 12.507 6.116 1.00 91.88 190 THR A O 1
ATOM 1436 N N . TYR A 1 191 ? 4.460 13.391 5.081 1.00 91.12 191 TYR A N 1
ATOM 1437 C CA . TYR A 1 191 ? 3.990 13.129 3.739 1.00 91.12 191 TYR A CA 1
ATOM 1438 C C . TYR A 1 191 ? 4.160 11.649 3.401 1.00 91.12 191 TYR A C 1
ATOM 1440 O O . TYR A 1 191 ? 5.283 11.146 3.391 1.00 91.12 191 TYR A O 1
ATOM 1448 N N . ILE A 1 192 ? 3.051 10.961 3.152 1.00 92.94 192 ILE A N 1
ATOM 1449 C CA . ILE A 1 192 ? 3.015 9.559 2.746 1.00 92.94 192 ILE A CA 1
ATOM 1450 C C . ILE A 1 192 ? 3.152 9.510 1.227 1.00 92.94 192 ILE A C 1
ATOM 1452 O O . ILE A 1 192 ? 2.266 9.957 0.502 1.00 92.94 192 ILE A O 1
ATOM 1456 N N . HIS A 1 193 ? 4.272 8.987 0.744 1.00 93.50 193 HIS A N 1
ATOM 1457 C CA . HIS A 1 193 ? 4.544 8.802 -0.678 1.00 93.50 193 HIS A CA 1
ATOM 1458 C C . HIS A 1 193 ? 4.640 7.326 -1.078 1.00 93.50 193 HIS A C 1
ATOM 1460 O O . HIS A 1 193 ? 4.710 7.026 -2.270 1.00 93.50 193 HIS A O 1
ATOM 1466 N N . SER A 1 194 ? 4.571 6.406 -0.117 1.00 95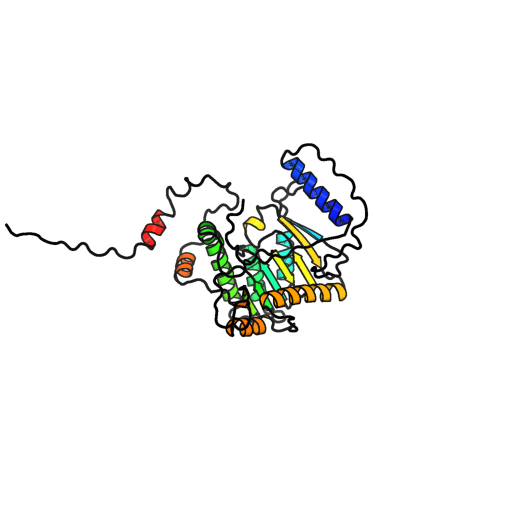.19 194 SER A N 1
ATOM 1467 C CA . SER A 1 194 ? 4.564 4.971 -0.381 1.00 95.19 194 SER A CA 1
ATOM 1468 C C . SER A 1 194 ? 3.375 4.552 -1.251 1.00 95.19 194 SER A C 1
ATOM 1470 O O . SER A 1 194 ? 2.347 5.232 -1.312 1.00 95.19 194 SER A O 1
ATOM 1472 N N . LYS A 1 195 ? 3.550 3.439 -1.972 1.00 97.06 195 LYS A N 1
ATOM 1473 C CA . LYS A 1 195 ? 2.487 2.697 -2.659 1.00 97.06 195 LYS A CA 1
ATOM 1474 C C . LYS A 1 195 ? 2.666 1.220 -2.336 1.00 97.06 195 LYS A C 1
ATOM 1476 O O . LYS A 1 195 ? 3.390 0.492 -3.019 1.00 97.06 195 LYS A O 1
ATOM 1481 N N . LEU A 1 196 ? 2.067 0.818 -1.225 1.00 98.44 196 LEU A N 1
ATOM 1482 C CA . LEU A 1 196 ? 2.236 -0.484 -0.605 1.00 98.44 196 LEU A CA 1
ATOM 1483 C C . LEU A 1 196 ? 0.871 -1.125 -0.358 1.00 98.44 196 LEU A C 1
ATOM 1485 O O . LEU A 1 196 ? -0.032 -0.493 0.185 1.00 98.44 196 LEU A O 1
ATOM 1489 N N . LEU A 1 197 ? 0.758 -2.405 -0.698 1.00 98.75 197 LEU A N 1
ATOM 1490 C CA . LEU A 1 197 ? -0.364 -3.267 -0.343 1.00 98.75 197 LEU A CA 1
ATOM 1491 C C . LEU A 1 197 ? 0.180 -4.535 0.311 1.00 98.75 197 LEU A C 1
ATOM 1493 O O . LEU A 1 197 ? 1.012 -5.218 -0.280 1.00 98.75 197 LEU A O 1
ATOM 1497 N N . ILE A 1 198 ? -0.314 -4.868 1.500 1.00 98.69 198 ILE A N 1
ATOM 1498 C CA . ILE A 1 198 ? -0.078 -6.143 2.179 1.00 98.69 198 ILE A CA 1
ATOM 1499 C C . ILE A 1 198 ? -1.434 -6.782 2.482 1.00 98.69 198 ILE A C 1
ATOM 1501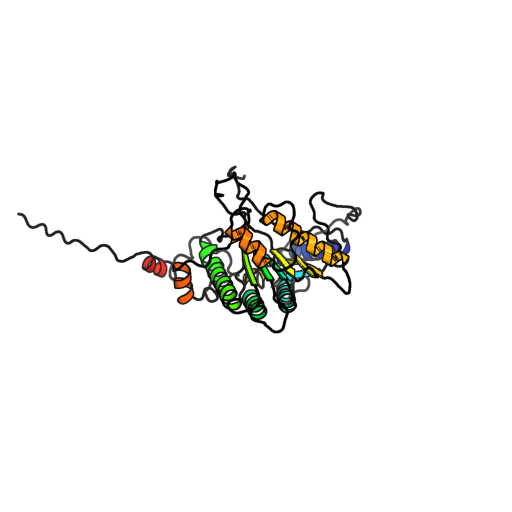 O O . ILE A 1 198 ? -2.322 -6.126 3.025 1.00 98.69 198 ILE A O 1
ATOM 1505 N N . VAL A 1 199 ? -1.590 -8.064 2.153 1.00 98.50 199 VAL A N 1
ATOM 1506 C CA . VAL A 1 199 ? -2.808 -8.837 2.434 1.00 98.50 199 VAL A CA 1
ATOM 1507 C C . VAL A 1 199 ? -2.450 -10.096 3.209 1.00 98.50 199 VAL A C 1
ATOM 1509 O O . VAL A 1 199 ? -1.620 -10.888 2.762 1.00 98.50 199 VAL A O 1
ATOM 1512 N N . ASP A 1 200 ? -3.075 -10.263 4.377 1.00 97.06 200 ASP A N 1
ATOM 1513 C CA . ASP A 1 200 ? -2.980 -11.437 5.259 1.00 97.06 200 ASP A CA 1
ATOM 1514 C C . ASP A 1 200 ? -1.547 -11.876 5.628 1.00 97.06 200 ASP A C 1
ATOM 1516 O O . ASP A 1 200 ? -1.315 -13.040 5.944 1.00 97.06 200 ASP A O 1
ATOM 1520 N N . ASP A 1 201 ? -0.566 -10.969 5.550 1.00 96.75 201 ASP A N 1
ATOM 1521 C CA . ASP A 1 201 ? 0.874 -11.278 5.598 1.00 96.75 201 ASP A CA 1
ATOM 1522 C C . ASP A 1 201 ? 1.323 -12.340 4.555 1.00 96.75 201 ASP A C 1
ATOM 1524 O O . ASP A 1 201 ? 2.431 -12.864 4.628 1.00 96.75 201 ASP A O 1
ATOM 1528 N N . CYS A 1 202 ? 0.474 -12.656 3.570 1.00 97.12 202 CYS A N 1
ATOM 1529 C CA . CYS A 1 202 ? 0.693 -13.678 2.542 1.00 97.12 202 CYS A CA 1
ATOM 1530 C C . CYS A 1 202 ? 1.041 -13.074 1.182 1.00 97.12 202 CYS A C 1
ATOM 1532 O O . CYS A 1 202 ? 1.697 -13.719 0.369 1.00 97.12 202 CYS A O 1
ATOM 1534 N N . PHE A 1 203 ? 0.606 -11.845 0.930 1.00 98.38 203 PHE A N 1
ATOM 1535 C CA . PHE A 1 203 ? 0.884 -11.109 -0.293 1.00 98.38 203 PHE A CA 1
ATOM 1536 C C . PHE A 1 203 ? 1.393 -9.715 0.056 1.00 98.38 203 PHE A C 1
ATOM 1538 O O . PHE A 1 203 ? 0.856 -9.066 0.955 1.00 98.38 203 PHE A O 1
ATOM 1545 N N . MET A 1 204 ? 2.412 -9.247 -0.662 1.00 98.44 204 MET A N 1
ATOM 1546 C CA . MET A 1 204 ? 2.925 -7.884 -0.556 1.00 98.44 204 MET A CA 1
ATOM 1547 C C . MET A 1 204 ? 3.266 -7.348 -1.945 1.00 98.44 204 MET A C 1
ATOM 1549 O O . MET A 1 204 ? 3.970 -8.007 -2.708 1.00 98.44 204 MET A O 1
ATOM 1553 N N . SER A 1 205 ? 2.805 -6.137 -2.252 1.00 98.25 205 SER A N 1
ATOM 1554 C CA . SER A 1 205 ? 3.129 -5.390 -3.468 1.00 98.25 205 SER A CA 1
ATOM 1555 C C . SER A 1 205 ? 3.644 -4.003 -3.106 1.00 98.25 205 SER A C 1
ATOM 1557 O O . SER A 1 205 ? 2.994 -3.289 -2.349 1.00 98.25 205 SER A O 1
ATOM 1559 N N . VAL A 1 206 ? 4.768 -3.601 -3.697 1.00 97.88 206 VAL A N 1
ATOM 1560 C CA . VAL A 1 206 ? 5.391 -2.280 -3.532 1.00 97.88 206 VAL A CA 1
ATOM 1561 C C . VAL A 1 206 ? 5.822 -1.731 -4.888 1.00 97.88 206 VAL A C 1
ATOM 1563 O O . VAL A 1 206 ? 6.362 -2.469 -5.712 1.00 97.88 206 VAL A O 1
ATOM 1566 N N . GLY A 1 207 ? 5.616 -0.442 -5.141 1.00 96.19 207 GLY A N 1
ATOM 1567 C CA . GLY A 1 207 ? 6.079 0.170 -6.384 1.00 96.19 207 GLY A CA 1
ATOM 1568 C C . GLY A 1 207 ? 5.662 1.618 -6.550 1.00 96.19 207 GLY A C 1
ATOM 1569 O O . GLY A 1 207 ? 5.650 2.370 -5.581 1.00 96.19 207 GLY A O 1
ATOM 1570 N N . SER A 1 208 ? 5.362 2.009 -7.788 1.00 93.69 208 SER A N 1
ATOM 1571 C CA . SER A 1 208 ? 5.035 3.395 -8.144 1.00 93.69 208 SER A CA 1
ATOM 1572 C C . SER A 1 208 ? 3.531 3.675 -8.262 1.00 93.69 208 SER A C 1
ATOM 1574 O O . SER A 1 208 ? 3.121 4.825 -8.111 1.00 93.69 208 SER A O 1
ATOM 1576 N N . ALA A 1 209 ? 2.701 2.646 -8.470 1.00 90.00 209 ALA A N 1
ATOM 1577 C CA . ALA A 1 209 ? 1.284 2.821 -8.779 1.00 90.00 209 ALA A CA 1
ATOM 1578 C C . ALA A 1 209 ? 0.463 3.320 -7.581 1.00 90.00 209 ALA A C 1
ATOM 1580 O O . ALA A 1 209 ? 0.226 2.579 -6.627 1.00 90.00 209 ALA A O 1
ATOM 1581 N N . ASN A 1 210 ? -0.044 4.552 -7.654 1.00 85.88 210 ASN A N 1
ATOM 1582 C CA . ASN A 1 210 ? -1.035 5.037 -6.694 1.00 85.88 210 ASN A CA 1
ATOM 1583 C C . ASN A 1 210 ? -2.403 4.363 -6.910 1.00 85.88 210 ASN A C 1
ATOM 1585 O O . ASN A 1 210 ? -2.741 3.933 -8.014 1.00 85.88 210 ASN A O 1
ATOM 1589 N N . LEU A 1 211 ? -3.265 4.378 -5.891 1.00 87.81 211 LEU A N 1
ATOM 1590 C CA . LEU A 1 211 ? -4.660 3.929 -6.013 1.00 87.81 211 LEU A CA 1
ATOM 1591 C C . LEU A 1 211 ? -5.556 5.029 -6.606 1.00 87.81 211 LEU A C 1
ATOM 159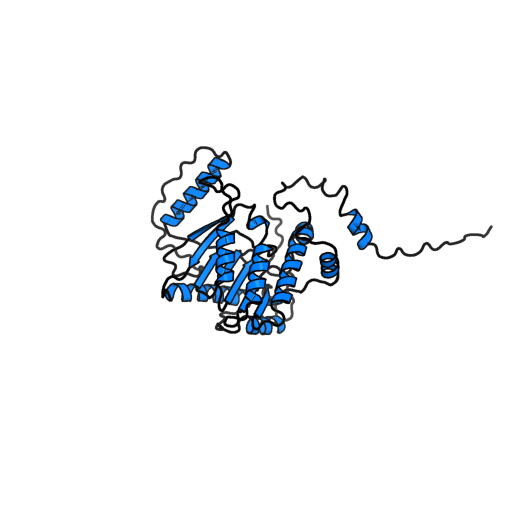3 O O . LEU A 1 211 ? -6.573 5.415 -6.030 1.00 87.81 211 LEU A O 1
ATOM 1597 N N . THR A 1 212 ? -5.177 5.558 -7.769 1.00 83.62 212 THR A N 1
ATOM 1598 C CA . THR A 1 212 ? -5.944 6.566 -8.520 1.00 83.62 212 THR A CA 1
ATOM 1599 C C . THR A 1 212 ? -6.435 5.988 -9.842 1.00 83.62 212 THR A C 1
ATOM 1601 O O . THR A 1 212 ? -5.829 5.063 -10.385 1.00 83.62 212 THR A O 1
ATOM 1604 N N . ASN A 1 213 ? -7.505 6.550 -10.416 1.00 78.19 213 ASN A N 1
ATOM 1605 C CA . ASN A 1 213 ? -7.934 6.166 -11.770 1.00 78.19 213 ASN A CA 1
ATOM 1606 C C . ASN A 1 213 ? -6.800 6.351 -12.798 1.00 78.19 213 ASN A C 1
ATOM 1608 O O . ASN A 1 213 ? -6.696 5.588 -13.747 1.00 78.19 213 ASN A O 1
ATOM 1612 N N . ARG A 1 214 ? -5.913 7.333 -12.600 1.00 73.06 214 ARG A N 1
ATOM 1613 C CA . ARG A 1 214 ? -4.805 7.618 -13.516 1.00 73.06 214 ARG A CA 1
ATOM 1614 C C . ARG A 1 214 ? -3.715 6.542 -13.469 1.00 73.06 214 ARG A C 1
ATOM 1616 O O . ARG A 1 214 ? -3.414 5.951 -14.503 1.00 73.06 214 ARG A O 1
ATOM 1623 N N . SER A 1 215 ? -3.191 6.234 -12.283 1.00 73.69 215 SER A N 1
ATOM 1624 C CA . SER A 1 215 ? -2.156 5.203 -12.099 1.00 73.69 215 SER A CA 1
ATOM 1625 C C . SER A 1 215 ? -2.651 3.789 -12.414 1.00 73.69 215 SER A C 1
ATOM 1627 O O . SER A 1 215 ? -1.844 2.908 -12.671 1.00 73.69 215 SER A O 1
ATOM 1629 N N . THR A 1 216 ? -3.966 3.551 -12.423 1.00 73.31 216 THR A N 1
ATOM 1630 C CA . THR A 1 216 ? -4.545 2.231 -12.738 1.00 73.31 216 THR A CA 1
ATOM 1631 C C . THR A 1 216 ? -4.814 2.009 -14.230 1.00 73.31 216 THR A C 1
ATOM 1633 O O . THR A 1 216 ? -5.059 0.876 -14.637 1.00 73.31 216 THR A O 1
ATOM 1636 N N . CYS A 1 217 ? -4.759 3.044 -15.084 1.00 72.75 217 CYS A N 1
ATOM 1637 C CA . CYS A 1 217 ? -5.045 2.844 -16.515 1.00 72.75 217 CYS A CA 1
ATOM 1638 C C . CYS A 1 217 ? -4.328 3.753 -17.528 1.00 72.75 217 CYS A C 1
ATOM 1640 O O . CYS A 1 217 ? -4.387 3.454 -18.728 1.00 72.75 217 CYS A O 1
ATOM 1642 N N . ILE A 1 218 ? -3.697 4.848 -17.094 1.00 76.69 218 ILE A N 1
ATOM 1643 C CA . ILE A 1 218 ? -3.105 5.871 -17.974 1.00 76.69 218 ILE A CA 1
ATOM 1644 C C . ILE A 1 218 ? -1.597 5.961 -17.779 1.00 76.69 218 ILE A C 1
ATOM 1646 O O . ILE A 1 218 ? -0.865 5.903 -18.763 1.00 76.69 218 ILE A O 1
ATOM 1650 N N . ASP A 1 219 ? -1.127 6.132 -16.546 1.00 83.31 219 ASP A N 1
ATOM 1651 C CA . ASP A 1 219 ? 0.306 6.288 -16.314 1.00 83.31 219 ASP A CA 1
ATOM 1652 C C . ASP A 1 219 ? 1.034 4.950 -16.472 1.00 83.31 219 ASP A C 1
ATOM 1654 O O . ASP A 1 219 ? 0.478 3.872 -16.255 1.00 83.31 219 ASP A O 1
ATOM 1658 N N . THR A 1 220 ? 2.304 5.022 -16.870 1.00 90.00 220 THR A N 1
ATOM 1659 C CA . THR A 1 220 ? 3.177 3.849 -16.855 1.00 90.00 220 THR A CA 1
ATOM 1660 C C . THR A 1 220 ? 3.686 3.618 -15.436 1.00 90.00 220 THR A C 1
ATOM 1662 O O . THR A 1 220 ? 4.477 4.428 -14.950 1.00 90.00 220 THR A O 1
ATOM 1665 N N . GLU A 1 221 ? 3.308 2.511 -14.815 1.00 94.06 221 GLU A N 1
ATOM 1666 C CA . GLU A 1 221 ? 3.665 2.166 -13.439 1.00 94.06 221 GLU A CA 1
ATOM 1667 C C . GLU A 1 221 ? 4.350 0.801 -13.374 1.00 94.06 221 GLU A C 1
ATOM 1669 O O . GLU A 1 221 ? 4.147 -0.055 -14.241 1.00 94.06 221 GLU A O 1
ATOM 1674 N N . LEU A 1 222 ? 5.150 0.582 -12.331 1.00 95.38 222 LEU A N 1
ATOM 1675 C CA . LEU A 1 222 ? 5.805 -0.695 -12.076 1.00 95.38 222 LEU A CA 1
ATOM 1676 C C . LEU A 1 222 ? 5.772 -1.015 -10.584 1.00 95.38 222 LEU A C 1
ATOM 1678 O O . LEU A 1 222 ? 6.257 -0.235 -9.762 1.00 95.38 222 LEU A O 1
ATOM 1682 N N . ASN A 1 223 ? 5.276 -2.205 -10.263 1.00 96.88 223 ASN A N 1
ATOM 1683 C CA . ASN A 1 223 ? 5.341 -2.776 -8.932 1.00 96.88 223 ASN A CA 1
ATOM 1684 C C . ASN A 1 223 ? 6.123 -4.087 -8.935 1.00 96.88 223 ASN A C 1
ATOM 1686 O O . ASN A 1 223 ? 6.239 -4.802 -9.934 1.00 96.88 223 ASN A O 1
ATOM 1690 N N . ILE A 1 224 ? 6.643 -4.392 -7.759 1.00 96.75 224 ILE A N 1
ATOM 1691 C CA . ILE A 1 224 ? 7.192 -5.677 -7.374 1.00 96.75 224 ILE A CA 1
ATOM 1692 C C . ILE A 1 224 ? 6.192 -6.329 -6.427 1.00 96.75 224 ILE A C 1
ATOM 1694 O O . ILE A 1 224 ? 5.729 -5.683 -5.487 1.00 96.75 224 ILE A O 1
ATOM 1698 N N . ALA A 1 225 ? 5.896 -7.607 -6.649 1.00 97.38 225 ALA A N 1
ATOM 1699 C CA . ALA A 1 225 ? 5.015 -8.384 -5.791 1.00 97.38 225 ALA A CA 1
ATOM 1700 C C . ALA A 1 225 ? 5.657 -9.701 -5.345 1.00 97.38 225 ALA A C 1
ATOM 1702 O O . ALA A 1 225 ? 6.406 -10.341 -6.091 1.00 97.38 225 ALA A O 1
ATOM 1703 N N . VAL A 1 226 ? 5.335 -10.113 -4.123 1.00 97.50 226 VAL A N 1
ATOM 1704 C CA . VAL A 1 226 ? 5.703 -11.404 -3.537 1.00 97.50 226 VAL A CA 1
ATOM 1705 C C . VAL A 1 226 ? 4.462 -12.056 -2.942 1.00 97.50 226 VAL A C 1
ATOM 1707 O O . VAL A 1 226 ? 3.588 -11.375 -2.407 1.00 97.50 226 VAL A O 1
ATOM 1710 N N . GLU A 1 227 ? 4.389 -13.379 -3.045 1.00 97.38 227 GLU A N 1
ATOM 1711 C CA . GLU A 1 227 ? 3.253 -14.165 -2.574 1.00 97.38 227 GLU A CA 1
ATOM 1712 C C . GLU A 1 227 ? 3.742 -15.475 -1.947 1.00 97.38 227 GLU A C 1
ATOM 1714 O O . GLU A 1 227 ? 4.584 -16.180 -2.516 1.00 97.38 227 GLU A O 1
ATOM 1719 N N . VAL A 1 228 ? 3.201 -15.796 -0.774 1.00 97.12 228 VAL A N 1
ATOM 1720 C CA . VAL A 1 228 ? 3.398 -17.061 -0.065 1.00 97.12 228 VAL A CA 1
ATOM 1721 C C . VAL A 1 228 ? 2.764 -18.192 -0.859 1.00 97.12 228 VAL A C 1
ATOM 1723 O O . VAL A 1 228 ? 1.621 -18.114 -1.303 1.00 97.12 228 VAL A O 1
ATOM 1726 N N . GLN A 1 229 ? 3.520 -19.267 -1.051 1.00 91.81 229 GLN A N 1
ATOM 1727 C CA . GLN A 1 229 ? 3.121 -20.380 -1.902 1.00 91.81 229 GLN A CA 1
ATOM 1728 C C . GLN A 1 229 ? 3.326 -21.690 -1.151 1.00 91.81 229 GLN A C 1
ATOM 1730 O O . GLN A 1 229 ? 4.441 -21.995 -0.733 1.00 91.81 229 GLN A O 1
ATOM 1735 N N . GLY A 1 230 ? 2.258 -22.474 -0.998 1.00 90.25 230 GLY A N 1
ATOM 1736 C CA . GLY A 1 230 ? 2.275 -23.616 -0.083 1.00 90.25 230 GLY A CA 1
ATOM 1737 C C . GLY A 1 230 ? 2.472 -23.155 1.365 1.00 90.25 230 GLY A C 1
ATOM 1738 O O . GLY A 1 230 ? 1.897 -22.153 1.776 1.00 90.25 230 GLY A O 1
ATOM 1739 N N . GLU A 1 231 ? 3.293 -23.875 2.123 1.00 90.12 231 GLU A N 1
ATOM 1740 C CA . GLU A 1 231 ? 3.580 -23.609 3.541 1.00 90.12 231 GLU A CA 1
ATOM 1741 C C . GLU A 1 231 ? 4.890 -22.800 3.708 1.00 90.12 231 GLU A C 1
ATOM 1743 O O . GLU A 1 231 ? 5.807 -23.216 4.416 1.00 90.12 231 GLU A O 1
ATOM 1748 N N . ASP A 1 232 ? 5.027 -21.663 3.008 1.00 95.88 232 ASP A N 1
ATOM 1749 C CA . ASP A 1 232 ? 6.216 -20.787 3.108 1.00 95.88 232 ASP A CA 1
ATOM 1750 C C . ASP A 1 232 ? 6.110 -19.815 4.300 1.00 95.88 232 ASP A C 1
ATOM 1752 O O . ASP A 1 232 ? 5.899 -18.607 4.155 1.00 95.88 232 ASP A O 1
ATOM 1756 N N . GLU A 1 233 ? 6.238 -20.375 5.504 1.00 96.19 233 GLU A N 1
ATOM 1757 C CA . GLU A 1 233 ? 6.183 -19.639 6.777 1.00 96.19 233 GLU A CA 1
ATOM 1758 C C . GLU A 1 233 ? 7.295 -18.589 6.918 1.00 96.19 233 GLU A C 1
ATOM 1760 O O . GLU A 1 233 ? 7.121 -17.572 7.591 1.00 96.19 233 GLU A O 1
ATOM 1765 N N . GLU A 1 234 ? 8.441 -18.807 6.271 1.00 97.12 234 GLU A N 1
ATOM 1766 C CA . GLU A 1 234 ? 9.574 -17.882 6.308 1.00 97.12 234 GLU A CA 1
ATOM 1767 C C . GLU A 1 234 ? 9.217 -16.571 5.592 1.00 97.12 234 GLU A C 1
ATOM 1769 O O . GLU A 1 234 ? 9.381 -15.481 6.152 1.00 97.12 234 GLU A O 1
ATOM 1774 N N . LEU A 1 235 ? 8.643 -16.671 4.385 1.00 97.56 235 LEU A N 1
ATOM 1775 C CA . LEU A 1 235 ? 8.154 -15.506 3.653 1.00 97.56 235 LEU A CA 1
ATOM 1776 C C . LEU A 1 235 ? 7.014 -14.817 4.411 1.00 97.56 235 LEU A C 1
ATOM 1778 O O . LEU A 1 235 ? 7.083 -13.601 4.603 1.00 97.56 235 LEU A O 1
ATOM 1782 N N . MET A 1 236 ? 6.030 -15.574 4.909 1.00 97.06 236 MET A N 1
ATOM 1783 C CA . MET A 1 236 ? 4.911 -15.018 5.682 1.00 97.06 236 MET A CA 1
ATOM 1784 C C . MET A 1 236 ? 5.398 -14.230 6.909 1.00 97.06 236 MET A C 1
ATOM 1786 O O . MET A 1 236 ? 4.972 -13.099 7.153 1.00 97.06 236 MET A O 1
ATOM 1790 N N . SER A 1 237 ? 6.339 -14.798 7.669 1.00 96.06 237 SER A N 1
ATOM 1791 C CA . SER A 1 237 ? 6.933 -14.146 8.837 1.00 96.06 237 SER A CA 1
ATOM 1792 C C . SER A 1 237 ? 7.689 -12.868 8.461 1.00 96.06 237 SER A C 1
ATOM 1794 O O . SER A 1 237 ? 7.559 -11.858 9.155 1.00 96.06 237 SER A O 1
ATOM 1796 N N . SER A 1 238 ? 8.420 -12.870 7.343 1.00 97.06 238 SER A N 1
ATOM 1797 C CA . SER A 1 238 ? 9.153 -11.688 6.877 1.00 97.06 238 SER A CA 1
ATOM 1798 C C . SER A 1 238 ? 8.235 -10.554 6.389 1.00 97.06 238 SER A C 1
ATOM 1800 O O . SER A 1 238 ? 8.486 -9.392 6.712 1.00 97.06 238 SER A O 1
ATOM 1802 N N . ILE A 1 239 ? 7.122 -10.868 5.710 1.00 97.50 239 ILE A N 1
ATOM 1803 C CA . ILE A 1 239 ? 6.102 -9.874 5.321 1.00 97.50 239 ILE A CA 1
ATOM 1804 C C . ILE A 1 239 ? 5.445 -9.282 6.574 1.00 97.50 239 ILE A C 1
ATOM 1806 O O . ILE A 1 239 ? 5.323 -8.060 6.698 1.00 97.50 239 ILE A O 1
ATOM 1810 N N . ARG A 1 240 ? 5.093 -10.131 7.549 1.00 96.12 240 ARG A N 1
ATOM 1811 C CA . ARG A 1 240 ? 4.566 -9.688 8.848 1.00 96.12 240 ARG A CA 1
ATOM 1812 C C . ARG A 1 240 ? 5.536 -8.752 9.566 1.00 96.12 240 ARG A C 1
ATOM 1814 O O . ARG A 1 240 ? 5.111 -7.736 10.114 1.00 96.12 240 ARG A O 1
ATOM 1821 N N . ALA A 1 241 ? 6.827 -9.080 9.571 1.00 95.00 241 ALA A N 1
ATOM 1822 C CA . ALA A 1 241 ? 7.862 -8.250 10.178 1.00 95.00 241 ALA A CA 1
ATOM 1823 C C . ALA A 1 241 ? 7.980 -6.885 9.479 1.00 95.00 241 ALA A C 1
ATOM 1825 O O . ALA A 1 241 ? 8.059 -5.863 10.161 1.00 95.00 241 ALA A O 1
ATOM 1826 N N . ALA A 1 242 ? 7.907 -6.843 8.143 1.00 95.88 242 ALA A N 1
ATOM 1827 C CA . ALA A 1 242 ? 7.881 -5.591 7.387 1.00 95.88 242 ALA A CA 1
ATOM 1828 C C . ALA A 1 242 ? 6.668 -4.724 7.755 1.00 95.88 242 ALA A C 1
ATOM 1830 O O . ALA A 1 242 ? 6.833 -3.553 8.100 1.00 95.88 242 ALA A O 1
ATOM 1831 N N . ARG A 1 243 ? 5.461 -5.304 7.794 1.00 96.56 243 ARG A N 1
ATOM 1832 C CA . ARG A 1 243 ? 4.246 -4.598 8.230 1.00 96.56 243 ARG A CA 1
ATOM 1833 C C . ARG A 1 243 ? 4.365 -4.056 9.657 1.00 96.56 243 ARG A C 1
ATOM 1835 O O . ARG A 1 243 ? 4.000 -2.909 9.908 1.00 96.56 243 ARG A O 1
ATOM 1842 N N . ARG A 1 244 ? 4.869 -4.864 10.597 1.00 95.50 244 ARG A N 1
ATOM 1843 C CA . ARG A 1 244 ? 5.094 -4.440 11.991 1.00 95.50 244 ARG A CA 1
ATOM 1844 C C . ARG A 1 244 ? 6.085 -3.285 12.069 1.00 95.50 244 ARG A C 1
ATOM 1846 O O . ARG A 1 244 ? 5.815 -2.323 12.778 1.00 95.50 244 ARG A O 1
ATOM 1853 N N . SER A 1 245 ? 7.179 -3.352 11.310 1.00 94.56 245 SER A N 1
ATOM 1854 C CA . SER A 1 245 ? 8.192 -2.293 11.250 1.00 94.56 245 SER A CA 1
ATOM 1855 C C . SER A 1 245 ? 7.605 -0.972 10.747 1.00 94.56 245 SER A C 1
ATOM 1857 O O . SER A 1 245 ? 7.845 0.071 11.351 1.00 94.56 245 SER A O 1
ATOM 1859 N N . LEU A 1 246 ? 6.798 -1.012 9.682 1.00 96.06 246 LEU A N 1
ATOM 1860 C CA . LEU A 1 246 ? 6.134 0.172 9.128 1.00 96.06 246 LEU A CA 1
ATOM 1861 C C . LEU A 1 246 ? 5.136 0.780 10.122 1.00 96.06 246 LEU A C 1
ATOM 1863 O O . LEU A 1 246 ? 5.181 1.973 10.412 1.00 96.06 246 LEU A O 1
ATOM 1867 N N . LEU A 1 247 ? 4.279 -0.046 10.727 1.00 96.06 247 LEU A N 1
ATOM 1868 C CA . LEU A 1 247 ? 3.332 0.419 11.744 1.00 96.06 247 LEU A CA 1
ATOM 1869 C C . LEU A 1 247 ? 4.038 0.980 12.985 1.00 96.06 247 LEU A C 1
ATOM 1871 O O . LEU A 1 247 ? 3.615 2.006 13.519 1.00 96.06 247 LEU A O 1
ATOM 1875 N N . ALA A 1 248 ? 5.124 0.346 13.433 1.00 94.69 248 ALA A N 1
ATOM 1876 C CA . ALA A 1 248 ? 5.939 0.837 14.537 1.00 94.69 248 ALA A CA 1
ATOM 1877 C C . ALA A 1 248 ? 6.540 2.216 14.218 1.00 94.69 248 ALA A C 1
ATOM 1879 O O . ALA A 1 248 ? 6.491 3.113 15.065 1.00 94.69 248 ALA A O 1
ATOM 1880 N N . GLU A 1 249 ? 7.011 2.437 12.984 1.00 94.44 249 GLU A N 1
ATOM 1881 C CA . GLU A 1 249 ? 7.443 3.757 12.518 1.00 94.44 249 GLU A CA 1
ATOM 1882 C C . GLU A 1 249 ? 6.298 4.779 12.581 1.00 94.44 249 GLU A C 1
ATOM 1884 O O . GLU A 1 249 ? 6.463 5.841 13.198 1.00 94.44 249 GLU A O 1
ATOM 1889 N N . HIS A 1 250 ? 5.135 4.456 12.002 1.00 95.38 250 HIS A N 1
ATOM 1890 C CA . HIS A 1 250 ? 3.965 5.346 11.945 1.00 95.38 250 HIS A CA 1
ATOM 1891 C C . HIS A 1 250 ? 3.407 5.704 13.318 1.00 95.38 250 HIS A C 1
ATOM 1893 O O . HIS A 1 250 ? 2.876 6.801 13.494 1.00 95.38 250 HIS A O 1
ATOM 1899 N N . LEU A 1 251 ? 3.552 4.807 14.292 1.00 94.00 251 LEU A N 1
ATOM 1900 C CA . LEU A 1 251 ? 3.238 5.031 15.701 1.00 94.00 251 LEU A CA 1
ATOM 1901 C C . LEU A 1 251 ? 4.369 5.775 16.433 1.00 94.00 251 LEU A C 1
ATOM 1903 O O . LEU A 1 251 ? 4.121 6.526 17.373 1.00 94.00 251 LEU A O 1
ATOM 1907 N N . GLY A 1 252 ? 5.617 5.631 15.994 1.00 93.00 252 GLY A N 1
ATOM 1908 C CA . GLY A 1 252 ? 6.785 6.119 16.723 1.00 93.00 252 GLY A CA 1
ATOM 1909 C C . GLY A 1 252 ? 7.100 5.265 17.949 1.00 93.00 252 GLY A C 1
ATOM 1910 O O . GLY A 1 252 ? 7.497 5.802 18.984 1.00 93.00 252 GLY A O 1
ATOM 1911 N N . VAL A 1 253 ? 6.923 3.954 17.849 1.00 92.44 253 VAL A N 1
ATOM 1912 C CA . VAL A 1 253 ? 7.300 2.980 18.881 1.00 92.44 253 VAL A CA 1
ATOM 1913 C C . VAL A 1 253 ? 8.417 2.080 18.357 1.00 92.44 253 VAL A C 1
ATOM 1915 O O . VAL A 1 253 ? 8.704 2.074 17.165 1.00 92.44 253 VAL A O 1
ATOM 1918 N N . ALA A 1 254 ? 9.092 1.357 19.250 1.00 90.50 254 ALA A N 1
ATOM 1919 C CA . ALA A 1 254 ? 10.178 0.463 18.847 1.00 90.50 254 ALA A CA 1
ATOM 1920 C C . ALA A 1 254 ? 9.665 -0.805 18.145 1.00 90.50 254 ALA A C 1
ATOM 1922 O O . ALA A 1 254 ? 10.329 -1.308 17.247 1.00 90.50 254 ALA A O 1
ATOM 1923 N N . ASP A 1 255 ? 8.499 -1.306 18.558 1.00 87.56 255 ASP A N 1
ATOM 1924 C CA . ASP A 1 255 ? 7.856 -2.482 17.977 1.00 87.56 255 ASP A CA 1
ATOM 1925 C C . ASP A 1 255 ? 6.343 -2.445 18.243 1.00 87.56 255 ASP A C 1
ATOM 1927 O O . ASP A 1 255 ? 5.879 -1.795 19.188 1.00 87.56 255 ASP A O 1
ATOM 1931 N N . LEU A 1 256 ? 5.587 -3.162 17.415 1.00 85.94 256 LEU A N 1
ATOM 1932 C CA . LEU A 1 256 ? 4.160 -3.412 17.554 1.00 85.94 256 LEU A CA 1
ATOM 1933 C C . LEU A 1 256 ? 3.921 -4.928 17.558 1.00 85.94 256 LEU A C 1
ATOM 1935 O O . LEU A 1 256 ? 3.892 -5.569 16.511 1.00 85.94 256 LEU A O 1
ATOM 1939 N N . GLU A 1 257 ? 3.719 -5.498 18.746 1.00 77.50 257 GLU A N 1
ATOM 1940 C CA . GLU A 1 257 ? 3.516 -6.946 18.914 1.00 77.50 257 GLU A CA 1
ATOM 1941 C C . GLU A 1 257 ? 2.145 -7.446 18.427 1.00 77.50 257 GLU A C 1
ATOM 1943 O O . GLU A 1 257 ? 1.987 -8.627 18.113 1.00 77.50 257 GLU A O 1
ATOM 1948 N N . GLN A 1 258 ? 1.149 -6.558 18.344 1.00 77.31 258 GLN A N 1
ATOM 1949 C CA . GLN A 1 258 ? -0.241 -6.939 18.100 1.00 77.31 258 GLN A CA 1
ATOM 1950 C C . GLN A 1 258 ? -0.478 -7.438 16.666 1.00 77.31 258 GLN A C 1
ATOM 1952 O O . GLN A 1 258 ? -0.111 -6.791 15.683 1.00 77.31 258 GLN A O 1
ATOM 1957 N N . THR A 1 259 ? -1.139 -8.594 16.550 1.00 69.56 259 THR A N 1
ATOM 1958 C CA . THR A 1 259 ? -1.439 -9.257 15.266 1.00 69.56 259 THR A CA 1
ATOM 1959 C C . THR A 1 259 ? -2.931 -9.395 14.961 1.00 69.56 259 THR A C 1
ATOM 1961 O O . THR A 1 259 ? -3.277 -9.629 13.807 1.00 69.56 259 THR A O 1
ATOM 1964 N N . GLU A 1 260 ? -3.812 -9.213 15.948 1.00 80.88 260 GLU A N 1
ATOM 1965 C CA . GLU A 1 260 ? -5.269 -9.356 15.809 1.00 80.88 260 GLU A CA 1
ATOM 1966 C C . GLU A 1 260 ? -5.998 -8.110 16.321 1.00 80.88 260 GLU A C 1
ATOM 1968 O O . GLU A 1 260 ? -5.510 -7.448 17.235 1.00 80.88 260 GLU A O 1
ATOM 1973 N N . GLY A 1 261 ? -7.162 -7.778 15.753 1.00 90.38 261 GLY A N 1
ATOM 1974 C CA . GLY A 1 261 ? -7.912 -6.578 16.145 1.00 90.38 261 GLY A CA 1
ATOM 1975 C C . GLY A 1 261 ? -7.100 -5.300 15.933 1.00 90.38 261 GLY A C 1
ATOM 1976 O O . GLY A 1 261 ? -7.098 -4.405 16.780 1.00 90.38 261 GLY A O 1
ATOM 1977 N N . LEU A 1 262 ? -6.355 -5.245 14.829 1.00 95.25 262 LEU A N 1
ATOM 1978 C CA . LEU A 1 262 ? -5.360 -4.212 14.579 1.00 95.25 262 LEU A CA 1
ATOM 1979 C C . LEU A 1 262 ? -6.011 -2.831 14.483 1.00 95.25 262 LEU A C 1
ATOM 1981 O O . LEU A 1 262 ? -5.481 -1.876 15.042 1.00 95.25 262 LEU A O 1
ATOM 1985 N N . VAL A 1 263 ? -7.172 -2.723 13.830 1.00 97.12 263 VAL A N 1
ATOM 1986 C CA . VAL A 1 263 ? -7.894 -1.445 13.724 1.00 97.12 263 VAL A CA 1
ATOM 1987 C C . VAL A 1 263 ? -8.275 -0.919 15.108 1.00 97.12 263 VAL A C 1
ATOM 1989 O O . VAL A 1 263 ? -8.056 0.254 15.388 1.00 97.12 263 VAL A O 1
ATOM 1992 N N . ALA A 1 264 ? -8.762 -1.777 16.009 1.00 95.69 264 ALA A N 1
ATOM 1993 C CA . ALA A 1 264 ? -9.154 -1.360 17.356 1.00 95.69 264 ALA A CA 1
ATOM 1994 C C . ALA A 1 264 ? -7.966 -0.807 18.171 1.00 95.69 264 ALA A C 1
ATOM 1996 O O . ALA A 1 264 ? -8.089 0.238 18.811 1.00 95.69 264 ALA A O 1
ATOM 1997 N N . GLU A 1 265 ? -6.806 -1.466 18.101 1.00 94.38 265 GLU A N 1
ATOM 1998 C CA . GLU A 1 265 ? -5.569 -1.010 18.755 1.00 94.38 265 GLU A CA 1
ATOM 1999 C C . GLU A 1 265 ? -5.087 0.335 18.183 1.00 94.38 265 GLU A C 1
ATOM 2001 O O . GLU A 1 265 ? -4.738 1.260 18.925 1.00 94.38 265 GLU A O 1
ATOM 2006 N N . LEU A 1 266 ? -5.071 0.469 16.852 1.00 95.69 266 LEU A N 1
ATOM 2007 C CA . LEU A 1 266 ? -4.655 1.705 16.189 1.00 95.69 266 LEU A CA 1
ATOM 2008 C C . LEU A 1 266 ? -5.632 2.854 16.476 1.00 95.69 266 LEU A C 1
ATOM 2010 O O . LEU A 1 266 ? -5.193 3.985 16.697 1.00 95.69 266 LEU A O 1
ATOM 2014 N N . ASP A 1 267 ? -6.933 2.569 16.548 1.00 95.56 267 ASP A N 1
ATOM 2015 C CA . ASP A 1 267 ? -7.964 3.533 16.922 1.00 95.56 267 ASP A CA 1
ATOM 2016 C C . ASP A 1 267 ? -7.763 4.050 18.347 1.00 95.56 267 ASP A C 1
ATOM 2018 O O . ASP A 1 267 ? -7.786 5.265 18.563 1.00 95.56 267 ASP A O 1
ATOM 2022 N N . GLU A 1 268 ? -7.522 3.164 19.319 1.00 94.44 268 GLU A N 1
ATOM 2023 C CA . GLU A 1 268 ? -7.255 3.556 20.707 1.00 94.44 268 GLU A CA 1
ATOM 2024 C C . GLU A 1 268 ? -6.039 4.489 20.793 1.00 94.44 268 GLU A C 1
ATOM 2026 O O . GLU A 1 268 ? -6.109 5.571 21.391 1.00 94.44 268 GLU A O 1
ATOM 2031 N N . ARG A 1 269 ? -4.935 4.120 20.135 1.00 93.00 269 ARG A N 1
ATOM 2032 C CA . ARG A 1 269 ? -3.694 4.910 20.128 1.00 93.00 269 ARG A CA 1
ATOM 2033 C C . ARG A 1 269 ? -3.858 6.261 19.448 1.00 93.00 269 ARG A C 1
ATOM 2035 O O . ARG A 1 269 ? -3.406 7.279 19.986 1.00 93.00 269 ARG A O 1
ATOM 2042 N N . ALA A 1 270 ? -4.516 6.283 18.291 1.00 93.25 270 ALA A N 1
ATOM 2043 C CA . ALA A 1 270 ? -4.765 7.505 17.539 1.00 93.25 270 ALA A CA 1
ATOM 2044 C C . ALA A 1 270 ? -5.678 8.465 18.321 1.00 93.25 270 ALA A C 1
ATOM 2046 O O . ALA A 1 270 ? -5.393 9.664 18.387 1.00 93.25 270 ALA A O 1
ATOM 2047 N N . ASN A 1 271 ? -6.720 7.945 18.980 1.00 91.56 271 ASN A N 1
ATOM 2048 C CA . ASN A 1 271 ? -7.635 8.729 19.815 1.00 91.56 271 ASN A CA 1
ATOM 2049 C C . ASN A 1 271 ? -6.953 9.276 21.072 1.00 91.56 271 ASN A C 1
ATOM 2051 O O . ASN A 1 271 ? -7.189 10.419 21.462 1.00 91.56 271 ASN A O 1
ATOM 2055 N N . ALA A 1 272 ? -6.064 8.493 21.686 1.00 89.69 272 ALA A N 1
ATOM 2056 C CA . ALA A 1 272 ? -5.288 8.939 22.836 1.00 89.69 272 ALA A CA 1
ATOM 2057 C C . ALA A 1 272 ? -4.244 10.014 22.476 1.00 89.69 272 ALA A C 1
ATOM 2059 O O . ALA A 1 272 ? -3.714 10.662 23.381 1.00 89.69 272 ALA A O 1
ATOM 2060 N N . ARG A 1 273 ? -3.923 10.189 21.181 1.00 85.38 273 ARG A N 1
ATOM 2061 C CA . ARG A 1 273 ? -2.902 11.116 20.650 1.00 85.38 273 ARG A CA 1
ATOM 2062 C C . ARG A 1 273 ? -1.534 10.990 21.340 1.00 85.38 273 ARG A C 1
ATOM 2064 O O . ARG A 1 273 ? -0.774 11.954 21.396 1.00 85.38 273 ARG A O 1
ATOM 2071 N N . ARG A 1 274 ? -1.224 9.805 21.877 1.00 74.69 274 ARG A N 1
ATOM 2072 C CA . ARG A 1 274 ? 0.042 9.513 22.582 1.00 74.69 274 ARG A CA 1
ATOM 2073 C C . ARG A 1 274 ? 1.198 9.272 21.617 1.00 74.69 274 ARG A C 1
ATOM 2075 O O . ARG A 1 274 ? 2.336 9.624 21.913 1.00 74.69 274 ARG A O 1
ATOM 2082 N N . ASP A 1 275 ? 0.858 8.698 20.472 1.00 87.31 275 ASP A N 1
ATOM 2083 C CA . ASP A 1 275 ? 1.782 8.234 19.446 1.00 87.31 275 ASP A CA 1
ATOM 2084 C C . ASP A 1 275 ? 1.796 9.213 18.259 1.00 87.31 275 ASP A C 1
ATOM 2086 O O . ASP A 1 275 ? 1.211 10.297 18.321 1.00 87.31 275 ASP A O 1
ATOM 2090 N N . ARG A 1 276 ? 2.485 8.875 17.169 1.00 93.12 276 ARG A N 1
ATOM 2091 C CA . ARG A 1 276 ? 2.546 9.681 15.934 1.00 93.12 276 ARG A CA 1
ATOM 2092 C C . ARG A 1 276 ? 1.340 9.488 15.007 1.00 93.12 276 ARG A C 1
ATOM 2094 O O . ARG A 1 276 ? 1.083 10.336 14.160 1.00 93.12 276 ARG A O 1
ATOM 2101 N N . LEU A 1 277 ? 0.587 8.405 15.168 1.00 94.25 277 LEU A N 1
ATOM 2102 C CA . LEU A 1 277 ? -0.562 8.090 14.319 1.00 94.25 277 LEU A CA 1
ATOM 2103 C C . LEU A 1 277 ? -1.780 8.957 14.675 1.00 94.25 277 LEU A C 1
ATOM 2105 O O . LEU A 1 277 ? -2.011 9.288 15.843 1.00 94.25 277 LEU A O 1
ATOM 2109 N N . ARG A 1 278 ? -2.563 9.347 13.672 1.00 94.50 278 ARG A N 1
ATOM 2110 C CA . ARG A 1 278 ? -3.778 10.160 13.794 1.00 94.50 278 ARG A CA 1
ATOM 2111 C C . ARG A 1 278 ? -4.882 9.572 12.922 1.00 94.50 278 ARG A C 1
ATOM 2113 O O . ARG A 1 278 ? -4.603 9.034 11.857 1.00 94.50 278 ARG A O 1
ATOM 2120 N N . GLN A 1 279 ? -6.130 9.710 13.364 1.00 94.38 279 GLN A N 1
ATOM 2121 C CA . GLN A 1 279 ? -7.307 9.375 12.560 1.00 94.38 279 GLN A CA 1
ATOM 2122 C C . GLN A 1 279 ? -7.443 10.353 11.397 1.00 94.38 279 GLN A C 1
ATOM 2124 O O . GLN A 1 279 ? -7.433 11.565 11.614 1.00 94.38 279 GLN A O 1
ATOM 2129 N N . HIS A 1 280 ? -7.621 9.840 10.185 1.00 92.81 280 HIS A N 1
ATOM 2130 C CA . HIS A 1 280 ? -7.896 10.670 9.022 1.00 92.81 280 HIS A CA 1
ATOM 2131 C C . HIS A 1 280 ? -9.282 11.318 9.152 1.00 92.81 280 HIS A C 1
ATOM 2133 O O . HIS A 1 280 ? -10.272 10.616 9.410 1.00 92.81 280 HIS A O 1
ATOM 2139 N N . PRO A 1 281 ? -9.401 12.639 8.924 1.00 85.25 281 PRO A N 1
ATOM 2140 C CA . PRO A 1 281 ? -10.668 13.340 9.069 1.00 85.25 281 PRO A CA 1
ATOM 2141 C C . PRO A 1 281 ? -11.743 12.784 8.124 1.00 85.25 281 PRO A C 1
ATOM 2143 O O . PRO A 1 281 ? -11.466 12.277 7.029 1.00 85.25 281 PRO A O 1
ATOM 2146 N N . SER A 1 282 ? -12.999 12.851 8.563 1.00 77.12 282 SER A N 1
ATOM 2147 C CA . SER A 1 282 ? -14.137 12.710 7.648 1.00 77.12 282 SER A CA 1
ATOM 2148 C C . SER A 1 282 ? -14.275 13.981 6.804 1.00 77.12 282 SER A C 1
ATOM 2150 O O . SER A 1 282 ? -13.840 15.035 7.270 1.00 77.12 282 SER A O 1
ATOM 2152 N N . PRO A 1 283 ? -14.894 13.913 5.609 1.00 71.88 283 PRO A N 1
ATOM 2153 C CA . PRO A 1 283 ? -15.155 15.107 4.813 1.00 71.88 283 PRO A CA 1
ATOM 2154 C C . PRO A 1 283 ? -15.883 16.175 5.639 1.00 71.88 283 PRO A C 1
ATOM 2156 O O . PRO A 1 283 ? -16.775 15.853 6.434 1.00 71.88 283 PRO A O 1
ATOM 2159 N N . THR A 1 284 ? -15.503 17.431 5.451 1.00 69.25 284 THR A N 1
ATOM 2160 C CA . THR A 1 284 ? -16.163 18.611 6.021 1.00 69.25 284 THR A CA 1
ATOM 2161 C C . THR A 1 284 ? -17.597 18.745 5.498 1.00 69.25 284 THR A C 1
ATOM 2163 O O . THR A 1 284 ? -17.952 18.167 4.472 1.00 69.25 284 THR A O 1
ATOM 2166 N N . GLU A 1 285 ? -18.453 19.517 6.179 1.00 66.69 285 GLU A N 1
ATOM 2167 C CA . GLU A 1 285 ? -19.832 19.749 5.707 1.00 66.69 285 GLU A CA 1
ATOM 2168 C C . GLU A 1 285 ? -19.866 20.389 4.313 1.00 66.69 285 GLU A C 1
ATOM 2170 O O . GLU A 1 285 ? -20.638 19.957 3.462 1.00 66.69 285 GLU A O 1
ATOM 2175 N N . SER A 1 286 ? -18.966 21.332 4.031 1.00 64.69 286 SER A N 1
ATOM 2176 C CA . SER A 1 286 ? -18.852 21.942 2.702 1.00 64.69 286 SER A CA 1
ATOM 2177 C C . SER A 1 286 ? -18.432 20.932 1.630 1.00 64.69 286 SER A C 1
ATOM 2179 O O . SER A 1 286 ? -19.002 20.919 0.541 1.00 64.69 286 SER A O 1
ATOM 2181 N N . GLU A 1 287 ? -17.489 20.031 1.926 1.00 69.00 287 GLU A N 1
ATOM 2182 C CA . GLU A 1 287 ? -17.142 18.942 1.002 1.00 69.00 287 GLU A CA 1
ATOM 2183 C C . GLU A 1 287 ? -18.319 17.982 0.799 1.00 69.00 287 GLU A C 1
ATOM 2185 O O . GLU A 1 287 ? -18.582 17.568 -0.327 1.00 69.00 287 GLU A O 1
ATOM 2190 N N . LYS A 1 288 ? -19.079 17.656 1.855 1.00 70.06 288 LYS A N 1
ATOM 2191 C CA . LYS A 1 288 ? -20.291 16.829 1.737 1.00 70.06 288 LYS A CA 1
ATOM 2192 C C . LYS A 1 288 ? -21.341 17.486 0.843 1.00 70.06 288 LYS A C 1
ATOM 2194 O O . LYS A 1 288 ? -21.941 16.791 0.026 1.00 70.06 288 LYS A O 1
ATOM 2199 N N . GLU A 1 289 ? -21.563 18.792 0.980 1.00 71.25 289 GLU A N 1
ATOM 2200 C CA . GLU A 1 289 ? -22.480 19.554 0.126 1.00 71.25 289 GLU A CA 1
ATOM 2201 C C . GLU A 1 289 ? -22.050 19.495 -1.343 1.00 71.25 289 GLU A C 1
ATOM 2203 O O . GLU A 1 289 ? -22.873 19.183 -2.205 1.00 71.25 289 GLU A O 1
ATOM 2208 N N . ILE A 1 290 ? -20.759 19.697 -1.629 1.00 69.81 290 ILE A N 1
ATOM 2209 C CA . ILE A 1 290 ? -20.210 19.591 -2.989 1.00 69.81 290 ILE A CA 1
ATOM 2210 C C . ILE A 1 290 ? -20.414 18.179 -3.548 1.00 69.81 290 ILE A C 1
ATOM 2212 O O . ILE A 1 290 ? -20.917 18.032 -4.661 1.00 69.81 290 ILE A O 1
ATOM 2216 N N . LEU A 1 291 ? -20.092 17.141 -2.770 1.00 68.88 291 LEU A N 1
ATOM 2217 C CA . LEU A 1 291 ? -20.226 15.736 -3.172 1.00 68.88 291 LEU A CA 1
ATOM 2218 C C . LEU A 1 291 ? -21.677 15.296 -3.422 1.00 68.88 291 LEU A C 1
ATOM 2220 O O . LEU A 1 291 ? -21.904 14.319 -4.134 1.00 68.88 291 LEU A O 1
ATOM 2224 N N . ASN A 1 292 ? -22.661 15.991 -2.846 1.00 68.38 292 ASN A N 1
ATOM 2225 C CA . ASN A 1 292 ? -24.080 15.720 -3.089 1.00 68.38 292 ASN A CA 1
ATOM 2226 C C . ASN A 1 292 ? -24.587 16.346 -4.398 1.00 68.38 292 ASN A C 1
ATOM 2228 O O . ASN A 1 292 ? -25.618 15.921 -4.919 1.00 68.38 292 ASN A O 1
ATOM 2232 N N . VAL A 1 293 ? -23.897 17.367 -4.911 1.00 66.50 293 VAL A N 1
ATOM 2233 C CA . VAL A 1 293 ? -24.304 18.129 -6.104 1.00 66.50 293 VAL A CA 1
ATOM 2234 C C . VAL A 1 293 ? -23.483 17.732 -7.329 1.00 66.50 293 VAL A C 1
ATOM 2236 O O . VAL A 1 293 ? -24.005 17.705 -8.443 1.00 66.50 293 VAL A O 1
ATOM 2239 N N . ILE A 1 294 ? -22.203 17.426 -7.132 1.00 62.31 294 ILE A N 1
ATOM 2240 C CA . ILE A 1 294 ? -21.239 17.125 -8.184 1.00 62.31 294 ILE A CA 1
ATOM 2241 C C . ILE A 1 294 ? -20.690 15.724 -7.942 1.00 62.31 294 ILE A C 1
ATOM 2243 O O . ILE A 1 294 ? -20.158 15.443 -6.871 1.00 62.31 294 ILE A O 1
ATOM 2247 N N . ASP A 1 295 ? -20.763 14.858 -8.955 1.00 65.38 295 ASP A N 1
ATOM 2248 C CA . ASP A 1 295 ? -20.011 13.607 -8.936 1.00 65.38 295 ASP A CA 1
ATOM 2249 C C . ASP A 1 295 ? -18.573 13.871 -9.416 1.00 65.38 295 ASP A C 1
ATOM 2251 O O . ASP A 1 295 ? -18.365 14.044 -10.623 1.00 65.38 295 ASP A O 1
ATOM 2255 N N . PRO A 1 296 ? -17.565 13.894 -8.519 1.00 62.53 296 PRO A N 1
ATOM 2256 C CA . PRO A 1 296 ? -16.184 14.135 -8.919 1.00 62.53 296 PRO A CA 1
ATOM 2257 C C . PRO A 1 296 ? -15.647 13.048 -9.856 1.00 62.53 296 PRO A C 1
ATOM 2259 O O . PRO A 1 296 ? -14.719 13.311 -10.613 1.00 62.53 296 PRO A O 1
ATOM 2262 N N . MET A 1 297 ? -16.266 11.861 -9.875 1.00 61.97 297 MET A N 1
ATOM 2263 C CA . MET A 1 297 ? -15.880 10.762 -10.764 1.00 61.97 297 MET A CA 1
ATOM 2264 C C . MET A 1 297 ? -16.295 10.997 -12.222 1.00 61.97 297 MET A C 1
ATOM 2266 O O . MET A 1 297 ? -15.846 10.270 -13.104 1.00 61.97 297 MET A O 1
ATOM 2270 N N . VAL A 1 298 ? -17.156 11.989 -12.474 1.00 53.97 298 VAL A N 1
ATOM 2271 C CA . VAL A 1 298 ? -17.691 12.347 -13.801 1.00 53.97 298 VAL A CA 1
ATOM 2272 C C . VAL A 1 298 ? -17.166 13.713 -14.265 1.00 53.97 298 VAL A C 1
ATOM 2274 O O . VAL A 1 298 ? -17.414 14.128 -15.398 1.00 53.97 298 VAL A O 1
ATOM 2277 N N . LEU A 1 299 ? -16.428 14.434 -13.411 1.00 52.69 299 LEU A N 1
ATOM 2278 C CA . LEU A 1 299 ? -15.838 15.715 -13.785 1.00 52.69 299 LEU A CA 1
ATOM 2279 C C . LEU A 1 299 ? -14.836 15.523 -14.938 1.00 52.69 299 LEU A C 1
ATOM 2281 O O . LEU A 1 299 ? -14.056 14.571 -14.909 1.00 52.69 299 LEU A O 1
ATOM 2285 N N . PRO A 1 300 ? -14.806 16.433 -15.933 1.00 41.72 300 PRO A N 1
ATOM 2286 C CA . PRO A 1 300 ? -13.930 16.348 -17.101 1.00 41.72 300 PRO A CA 1
ATOM 2287 C C . PRO A 1 300 ? -12.489 16.751 -16.755 1.00 41.72 300 PRO A C 1
ATOM 2289 O O . PRO A 1 300 ? -11.831 17.474 -17.500 1.00 41.72 300 PRO A O 1
ATOM 2292 N N . PHE A 1 301 ? -11.988 16.305 -15.607 1.00 47.75 301 PHE A N 1
ATOM 2293 C CA . PHE A 1 301 ? -10.560 16.216 -15.374 1.00 47.75 301 PHE A CA 1
ATOM 2294 C C . PHE A 1 301 ? -10.112 14.945 -16.076 1.00 47.75 301 PHE A C 1
ATOM 2296 O O . PHE A 1 301 ? -10.035 13.889 -15.459 1.00 47.75 301 PHE A O 1
ATOM 2303 N N . ASP A 1 302 ? -9.913 15.035 -17.392 1.00 41.94 302 ASP A N 1
ATOM 2304 C CA . ASP A 1 302 ? -9.247 13.970 -18.130 1.00 41.94 302 ASP A CA 1
ATOM 2305 C C . ASP A 1 302 ? -7.856 13.798 -17.501 1.00 41.94 302 ASP A C 1
ATOM 2307 O O . ASP A 1 302 ? -7.005 14.681 -17.661 1.00 41.94 302 ASP A O 1
ATOM 2311 N N . PRO A 1 303 ? -7.599 12.707 -16.754 1.00 44.50 303 PRO A N 1
ATOM 2312 C CA . PRO A 1 303 ? -6.314 12.518 -16.102 1.00 44.50 303 PRO A CA 1
ATOM 2313 C C . PRO A 1 303 ? -5.188 12.301 -17.129 1.00 44.50 303 PRO A C 1
ATOM 2315 O O . PRO A 1 303 ? -4.023 12.296 -16.740 1.00 44.50 303 PRO A O 1
ATOM 2318 N N . GLY A 1 304 ? -5.528 12.116 -18.414 1.00 39.09 304 GLY A N 1
ATOM 2319 C CA . GLY A 1 304 ? -4.620 12.008 -19.553 1.00 39.09 304 GLY A CA 1
ATOM 2320 C C . GLY A 1 304 ? -4.494 13.276 -20.407 1.00 39.09 304 GLY A C 1
ATOM 2321 O O . GLY A 1 304 ? -3.780 13.241 -21.411 1.00 39.09 304 GLY A O 1
ATOM 2322 N N . ALA A 1 305 ? -5.137 14.395 -20.049 1.00 37.22 305 ALA A N 1
ATOM 2323 C CA . ALA A 1 305 ? -4.911 15.653 -20.756 1.00 37.22 305 ALA A CA 1
ATOM 2324 C C . ALA A 1 305 ? -3.483 16.170 -20.475 1.00 37.22 305 ALA A C 1
ATOM 2326 O O . ALA A 1 305 ? -3.071 16.217 -19.312 1.00 37.22 305 ALA A O 1
ATOM 2327 N N . PRO A 1 306 ? -2.705 16.564 -21.503 1.00 32.56 306 PRO A N 1
ATOM 2328 C CA . PRO A 1 306 ? -1.395 17.172 -21.290 1.00 32.56 306 PRO A CA 1
ATOM 2329 C C . PRO A 1 306 ? -1.538 18.443 -20.443 1.00 32.56 306 PRO A C 1
ATOM 2331 O O . PRO A 1 306 ? -2.547 19.139 -20.553 1.00 32.56 306 PRO A O 1
ATOM 2334 N N . GLU A 1 307 ? -0.532 18.759 -19.621 1.00 36.38 307 GLU A N 1
ATOM 2335 C CA . GLU A 1 307 ? -0.460 20.035 -18.898 1.00 36.38 307 GLU A CA 1
ATOM 2336 C C . GLU A 1 307 ? -0.526 21.189 -19.909 1.00 36.38 307 GLU A C 1
ATOM 2338 O O . GLU A 1 307 ? 0.460 21.539 -20.558 1.00 36.38 307 GLU A O 1
ATOM 2343 N N . VAL A 1 308 ? -1.718 21.755 -20.098 1.00 32.81 308 VAL A N 1
ATOM 2344 C CA . VAL A 1 308 ? -1.892 22.950 -20.915 1.00 32.81 308 VAL A CA 1
ATOM 2345 C C . VAL A 1 308 ? -1.519 24.146 -20.049 1.00 32.81 308 VAL A C 1
ATOM 2347 O O . VAL A 1 308 ? -2.060 24.323 -18.958 1.00 32.81 308 VAL A O 1
ATOM 2350 N N . ASP A 1 309 ? -0.589 24.944 -20.572 1.00 34.22 309 ASP A N 1
ATOM 2351 C CA . ASP A 1 309 ? -0.067 26.198 -20.028 1.00 34.22 309 ASP A CA 1
ATOM 2352 C C . ASP A 1 309 ? -1.114 27.012 -19.234 1.00 34.22 309 ASP A C 1
ATOM 2354 O O . ASP A 1 309 ? -2.280 27.151 -19.633 1.00 34.22 309 ASP A O 1
ATOM 2358 N N . ASP A 1 310 ? -0.649 27.571 -18.112 1.00 37.53 310 ASP A N 1
ATOM 2359 C CA . ASP A 1 310 ? -1.341 27.980 -16.874 1.00 37.53 310 ASP A CA 1
ATOM 2360 C C . ASP A 1 310 ? -2.421 29.079 -17.021 1.00 37.53 310 ASP A C 1
ATOM 2362 O O . ASP A 1 310 ? -2.884 29.663 -16.041 1.00 37.53 310 ASP A O 1
ATOM 2366 N N . ARG A 1 311 ? -2.846 29.406 -18.243 1.00 32.81 311 ARG A N 1
ATOM 2367 C CA . ARG A 1 311 ? -3.715 30.555 -18.545 1.00 32.81 311 ARG A CA 1
ATOM 2368 C C . ARG A 1 311 ? -5.055 30.208 -19.184 1.00 32.81 311 ARG A C 1
ATOM 2370 O O . ARG A 1 311 ? -5.858 31.114 -19.384 1.00 32.81 311 ARG A O 1
ATOM 2377 N N . SER A 1 312 ? -5.321 28.943 -19.509 1.00 33.41 312 SER A N 1
ATOM 2378 C CA . SER A 1 312 ? -6.486 28.588 -20.340 1.00 33.41 312 SER A CA 1
ATOM 2379 C C . SER A 1 312 ? -7.655 27.914 -19.607 1.00 33.41 312 SER A C 1
ATOM 2381 O O . SER A 1 312 ? -8.778 27.982 -20.096 1.00 33.41 312 SER A O 1
ATOM 2383 N N . ILE A 1 313 ? -7.457 27.356 -18.405 1.00 37.09 313 ILE A N 1
ATOM 2384 C CA . ILE A 1 313 ? -8.516 26.623 -17.668 1.00 37.09 313 ILE A CA 1
ATOM 2385 C C . ILE A 1 313 ? -9.489 27.573 -16.926 1.00 37.09 313 ILE A C 1
ATOM 2387 O O . ILE A 1 313 ? -10.561 27.170 -16.484 1.00 37.09 313 ILE A O 1
ATOM 2391 N N . PHE A 1 314 ? -9.166 28.869 -16.829 1.00 34.59 314 PHE A N 1
ATOM 2392 C CA . PHE A 1 314 ? -10.004 29.869 -16.148 1.00 34.59 314 PHE A CA 1
ATOM 2393 C C . PHE A 1 314 ? -11.036 30.571 -17.042 1.00 34.59 314 PHE A C 1
ATOM 2395 O O . PHE A 1 314 ? -11.782 31.421 -16.554 1.00 34.59 314 PHE A O 1
ATOM 2402 N N . VAL A 1 315 ? -11.144 30.223 -18.327 1.00 31.30 315 VAL A N 1
ATOM 2403 C CA . VAL A 1 315 ? -12.143 30.847 -19.206 1.00 31.30 315 VAL A CA 1
ATOM 2404 C C . VAL A 1 315 ? -13.345 29.922 -19.388 1.00 31.30 315 VAL A C 1
ATOM 2406 O O . VAL A 1 315 ? -13.419 29.140 -20.326 1.00 31.30 315 VAL A O 1
ATOM 2409 N N . GLY A 1 316 ? -14.309 30.081 -18.475 1.00 35.03 316 GLY A N 1
ATOM 2410 C CA . GLY A 1 316 ? -15.708 29.694 -18.670 1.00 35.03 316 GLY A CA 1
ATOM 2411 C C . GLY A 1 316 ? -16.075 28.274 -18.236 1.00 35.03 316 GLY A C 1
ATOM 2412 O O . GLY A 1 316 ? -16.080 27.358 -19.046 1.00 35.03 316 GLY A O 1
ATOM 2413 N N . GLY A 1 317 ? -16.501 28.104 -16.980 1.00 37.97 317 GLY A N 1
ATOM 2414 C CA . GLY A 1 317 ? -17.324 26.939 -16.625 1.00 37.97 317 GLY A CA 1
ATOM 2415 C C . GLY A 1 317 ? -17.430 26.614 -15.140 1.00 37.97 317 GLY A C 1
ATOM 2416 O O . GLY A 1 317 ? -18.516 26.291 -14.676 1.00 37.97 317 GLY A O 1
ATOM 2417 N N . VAL A 1 318 ? -16.342 26.750 -14.376 1.00 37.84 318 VAL A N 1
ATOM 2418 C CA . VAL A 1 318 ? -16.320 26.340 -12.955 1.00 37.84 318 VAL A CA 1
ATOM 2419 C C . VAL A 1 318 ? -16.036 27.521 -12.022 1.00 37.84 318 VAL A C 1
ATOM 2421 O O . VAL A 1 318 ? -16.743 27.687 -11.034 1.00 37.84 318 VAL A O 1
ATOM 2424 N N . GLY A 1 319 ? -15.121 28.431 -12.384 1.00 38.38 319 GLY A N 1
ATOM 2425 C CA . GLY A 1 319 ? -14.826 29.633 -11.580 1.00 38.38 319 GLY A CA 1
ATOM 2426 C C . GLY A 1 319 ? -16.047 30.531 -11.335 1.00 38.38 319 GLY A C 1
ATOM 2427 O O . GLY A 1 319 ? -16.288 30.954 -10.213 1.00 38.38 319 GLY A O 1
ATOM 2428 N N . ALA A 1 320 ? -16.899 30.711 -12.349 1.00 38.31 320 ALA A N 1
ATOM 2429 C CA . ALA A 1 320 ? -18.134 31.492 -12.223 1.00 38.31 320 ALA A CA 1
ATOM 2430 C C . ALA A 1 320 ? -19.215 30.813 -11.357 1.00 38.31 320 ALA A C 1
ATOM 2432 O O . ALA A 1 320 ? -20.098 31.492 -10.835 1.00 38.31 320 ALA A O 1
ATOM 2433 N N . LEU A 1 321 ? -19.166 29.481 -11.214 1.00 38.50 321 LEU A N 1
ATOM 2434 C CA . LEU A 1 321 ? -20.031 28.759 -10.281 1.00 38.50 321 LEU A CA 1
ATOM 2435 C C . LEU A 1 321 ? -19.532 28.992 -8.849 1.00 38.50 321 LEU A C 1
ATOM 2437 O O . LEU A 1 321 ? -20.316 29.356 -7.981 1.00 38.50 321 LEU A O 1
ATOM 2441 N N . TRP A 1 322 ? -18.221 28.867 -8.631 1.00 40.81 322 TRP A N 1
ATOM 2442 C CA . TRP A 1 322 ? -17.574 29.022 -7.327 1.00 40.81 322 TRP A CA 1
ATOM 2443 C C . TRP A 1 322 ? -17.639 30.446 -6.760 1.00 40.81 322 TRP A C 1
ATOM 2445 O O . TRP A 1 322 ? -17.965 30.602 -5.583 1.00 40.81 322 TRP A O 1
ATOM 2455 N N . ASP A 1 323 ? -17.455 31.482 -7.583 1.00 42.03 323 ASP A N 1
ATOM 2456 C CA . ASP A 1 323 ? -17.609 32.884 -7.152 1.00 42.03 323 ASP A CA 1
ATOM 2457 C C . ASP A 1 323 ? -19.028 33.180 -6.637 1.00 42.03 323 ASP A C 1
ATOM 2459 O O . ASP A 1 323 ? -19.229 34.019 -5.759 1.00 42.03 323 ASP A O 1
ATOM 2463 N N . ARG A 1 324 ? -20.024 32.444 -7.142 1.00 39.62 324 ARG A N 1
ATOM 2464 C CA . ARG A 1 324 ? -21.428 32.568 -6.739 1.00 39.62 324 ARG A CA 1
ATOM 2465 C C . ARG A 1 324 ? -21.768 31.782 -5.466 1.00 39.62 324 ARG A C 1
ATOM 2467 O O . ARG A 1 324 ? -22.785 32.078 -4.848 1.00 39.62 324 ARG A O 1
ATOM 2474 N N . PHE A 1 325 ? -20.940 30.808 -5.083 1.00 40.97 325 PHE A N 1
ATOM 2475 C CA . PHE A 1 325 ? -21.110 29.995 -3.871 1.00 40.97 325 PHE A CA 1
ATOM 2476 C C . PHE A 1 325 ? -20.310 30.532 -2.672 1.00 40.97 325 PHE A C 1
ATOM 2478 O O . PHE A 1 325 ? -20.770 30.404 -1.542 1.00 40.97 325 PHE A O 1
ATOM 2485 N N . ILE A 1 326 ? -19.152 31.166 -2.897 1.00 42.59 326 ILE A N 1
ATOM 2486 C CA . ILE A 1 326 ? -18.326 31.761 -1.827 1.00 42.59 326 ILE A CA 1
ATOM 2487 C C . ILE A 1 326 ? -18.858 33.138 -1.398 1.00 42.59 326 ILE A C 1
ATOM 2489 O O . ILE A 1 326 ? -18.747 33.517 -0.229 1.00 42.59 326 ILE A O 1
ATOM 2493 N N . ALA A 1 327 ? -19.472 33.894 -2.312 1.00 36.97 327 ALA A N 1
ATOM 2494 C CA . ALA A 1 327 ? -20.122 35.150 -1.965 1.00 36.97 327 ALA A CA 1
ATOM 2495 C C . ALA A 1 327 ? -21.460 34.872 -1.255 1.00 36.97 327 ALA A C 1
ATOM 2497 O O . ALA A 1 327 ? -22.502 34.720 -1.892 1.00 36.97 327 ALA A O 1
ATOM 2498 N N . GLY A 1 328 ? -21.434 34.813 0.081 1.00 33.69 328 GLY A N 1
ATOM 2499 C CA . GLY A 1 328 ? -22.636 34.910 0.918 1.00 33.69 328 GLY A CA 1
ATOM 2500 C C . GLY A 1 328 ? -23.489 36.150 0.577 1.00 33.69 328 GLY A C 1
ATOM 2501 O O . GLY A 1 328 ? -23.050 37.010 -0.192 1.00 33.69 328 GLY A O 1
ATOM 2502 N N . PRO A 1 329 ? -24.719 36.272 1.117 1.00 33.66 329 PRO A N 1
ATOM 2503 C CA . PRO A 1 329 ? -25.654 37.318 0.704 1.00 33.66 329 PRO A CA 1
ATOM 2504 C C . PRO A 1 329 ? -25.012 38.700 0.864 1.00 33.66 329 PRO A C 1
ATOM 2506 O O . PRO A 1 329 ? -24.524 39.046 1.941 1.00 33.66 329 PRO A O 1
ATOM 2509 N N . ALA A 1 330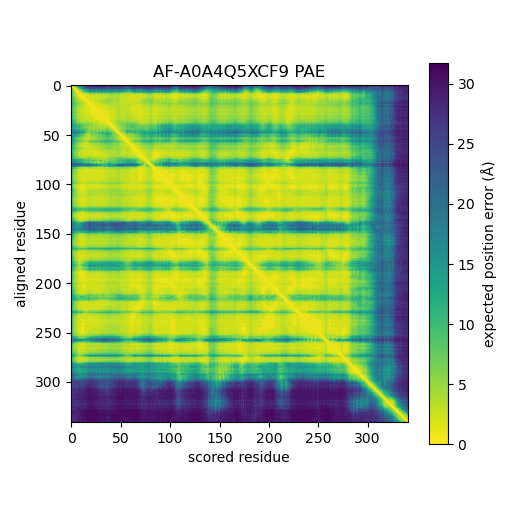 ? -24.987 39.466 -0.230 1.00 36.16 330 ALA A N 1
ATOM 2510 C CA . ALA A 1 330 ? -24.368 40.783 -0.276 1.00 36.16 330 ALA A CA 1
ATOM 2511 C C . ALA A 1 330 ? -24.927 41.689 0.843 1.00 36.16 330 ALA A C 1
ATOM 2513 O O . ALA A 1 330 ? -26.147 41.713 1.046 1.00 36.16 330 ALA A O 1
ATOM 2514 N N . PRO A 1 331 ? -24.082 42.448 1.566 1.00 33.59 331 PRO A N 1
ATOM 2515 C CA . PRO A 1 331 ? -24.563 43.449 2.507 1.00 33.59 331 PRO A CA 1
ATOM 2516 C C . PRO A 1 331 ? -25.397 44.484 1.749 1.00 33.59 331 PRO A C 1
ATOM 2518 O O . PRO A 1 331 ? -24.966 44.995 0.716 1.00 33.59 331 PRO A O 1
ATOM 2521 N N . GLY A 1 332 ? -26.597 44.757 2.261 1.00 31.69 332 GLY A N 1
ATOM 2522 C CA . GLY A 1 332 ? -27.566 45.651 1.642 1.00 31.69 332 GLY A CA 1
ATOM 2523 C C . GLY A 1 332 ? -26.991 47.026 1.304 1.00 31.69 332 GLY A C 1
ATOM 2524 O O . GLY A 1 332 ? -26.270 47.636 2.096 1.00 31.69 332 GLY A O 1
ATOM 2525 N N . GLU A 1 333 ? -27.364 47.515 0.124 1.00 30.62 333 GLU A N 1
ATOM 2526 C CA . GLU A 1 333 ? -27.238 48.915 -0.257 1.00 30.62 333 GLU A CA 1
ATOM 2527 C C . GLU A 1 333 ? -28.011 49.774 0.754 1.00 30.62 333 GLU A C 1
ATOM 2529 O O . GLU A 1 333 ? -29.240 49.868 0.725 1.00 30.62 333 GLU A O 1
ATOM 2534 N N . TYR A 1 334 ? -27.286 50.407 1.676 1.00 32.81 334 TYR A N 1
ATOM 2535 C CA . TYR A 1 334 ? -27.797 51.563 2.398 1.00 32.81 334 TYR A CA 1
ATOM 2536 C C . TYR A 1 334 ? -27.916 52.721 1.402 1.00 32.81 334 TYR A C 1
ATOM 2538 O O . TYR A 1 334 ? -26.932 53.356 1.027 1.00 32.81 334 TYR A O 1
ATOM 2546 N N . LEU A 1 335 ? -29.150 52.987 0.978 1.00 32.53 335 LEU A N 1
ATOM 2547 C CA . LEU A 1 335 ? -29.566 54.271 0.429 1.00 32.53 335 LEU A CA 1
ATOM 2548 C C . LEU A 1 335 ? -29.411 55.338 1.525 1.00 32.53 335 LEU A C 1
ATOM 2550 O O . LEU A 1 335 ? -30.271 55.461 2.394 1.00 32.53 335 LEU A O 1
ATOM 2554 N N . GLU A 1 336 ? -28.329 56.118 1.488 1.00 32.59 336 GLU A N 1
ATOM 2555 C CA . GLU A 1 336 ? -28.284 57.412 2.173 1.00 32.59 336 GLU A CA 1
ATOM 2556 C C . GLU A 1 336 ? -28.825 58.504 1.245 1.00 32.59 336 GLU A C 1
ATOM 2558 O O . GLU A 1 336 ? -28.163 59.002 0.333 1.00 32.59 336 GLU A O 1
ATOM 2563 N N . ASP A 1 337 ? -30.074 58.865 1.521 1.00 32.59 337 ASP A N 1
ATOM 2564 C CA . ASP A 1 337 ? -30.761 60.060 1.055 1.00 32.59 337 ASP A CA 1
ATOM 2565 C C . ASP A 1 337 ? -30.066 61.308 1.635 1.00 32.59 337 ASP A C 1
ATOM 2567 O O . ASP A 1 337 ? -30.249 61.669 2.799 1.00 32.59 337 ASP A O 1
ATOM 2571 N N . ARG A 1 338 ? -29.232 61.981 0.833 1.00 32.69 338 ARG A N 1
ATOM 2572 C CA . ARG A 1 338 ? -28.775 63.348 1.125 1.00 32.69 338 ARG A CA 1
ATOM 2573 C C . ARG A 1 338 ? -29.683 64.355 0.427 1.00 32.69 338 ARG A C 1
ATOM 2575 O O . ARG A 1 338 ? -29.386 64.829 -0.667 1.00 32.69 338 ARG A O 1
ATOM 2582 N N . ARG A 1 339 ? -30.743 64.758 1.129 1.00 33.69 339 ARG A N 1
ATOM 2583 C CA . ARG A 1 339 ? -31.410 66.053 0.945 1.00 33.69 339 ARG A CA 1
ATOM 2584 C C . ARG A 1 339 ? -31.103 66.967 2.127 1.00 33.69 339 ARG A C 1
ATOM 2586 O O . ARG A 1 339 ? -31.751 66.864 3.157 1.00 33.69 339 ARG A O 1
ATOM 2593 N N . THR A 1 340 ? -30.181 67.906 1.927 1.00 39.59 340 THR A N 1
ATOM 2594 C CA . THR A 1 340 ? -30.199 69.238 2.561 1.00 39.59 340 THR A CA 1
ATOM 2595 C C . THR A 1 340 ? -29.345 70.202 1.736 1.00 39.59 340 THR A C 1
ATOM 2597 O O . THR A 1 340 ? -28.139 70.301 1.962 1.00 39.59 340 THR A O 1
ATOM 2600 N N . ALA A 1 341 ? -29.979 70.842 0.751 1.00 32.56 341 ALA A N 1
ATOM 2601 C CA . ALA A 1 341 ? -29.974 72.276 0.422 1.00 32.56 341 ALA A CA 1
ATOM 2602 C C . ALA A 1 341 ? -30.489 72.444 -1.013 1.00 32.56 341 ALA A C 1
ATOM 2604 O O . ALA A 1 341 ? -29.896 71.833 -1.928 1.00 32.56 341 ALA A O 1
#

Secondary structure (DSSP, 8-state):
----PPPPPEE--------HHHHHHHHHHHHHHHHHTTPPP--PPPPPS--TT---TT------S--EEEEEETT-TTT--S-EEHHHHHHHHHHHH-SSEEEEEES-B--HHHHHHHHHHHH--SSSPPEEEEE--SS-SSHHHIIIIIHHHHHHHHHHHHHHTTSSSEEEEEEE-----TTPPPSSPPEE--EEEEETTTEEEEES--BSHHHHHTS-EEEEEEE--SS-HHHHHHHHHHHHHHHHHHHT-S-----SSHHHHHHHHHHHT-SSEEEPPPPPHHHHHHHHH--TTTSS--TTS----TTSTTSSSSHHHHHHHHSPSPPP---------

pLDDT: mean 81.13, std 20.02, range [30.62, 98.75]

Sequence (341 aa):
MSRGAPHRPFHDVQSYITSAGIGAKLTELFAARWRAAGGAPLELAEPVGSLAGYEPAAATPLAARRVALSRVDPFGMPEGAPRCREVTDLTLDAIAAARRLIYIETQYFSSKEVGDALAARLKATDREPLDVVLVLNEHAETVKEEIAVGLAQAKVLKELREAVAGSPNHLGIYFTVPRTEPGVEPRHATYIHSKLLIVDDCFMSVGSANLTNRSTCIDTELNIAVEVQGEDEELMSSIRAARRSLLAEHLGVADLEQTEGLVAELDERANARRDRLRQHPSPTESEKEILNVIDPMVLPFDPGAPEVDDRSIFVGGVGALWDRFIAGPAPGEYLEDRRTA

Radius of gyration: 23.81 Å; Cα contacts (8 Å, |Δi|>4): 521; chains: 1; bounding box: 62×96×55 Å

Mean predicted aligned error: 10.3 Å

Nearest PDB structures (foldseek):
  5lzk-assembly1_A  TM=6.969E-01  e=1.265E-08  Homo sapiens
  7e0m-assembly2_B  TM=5.973E-01  e=2.013E-09  Serratia plymuthica
  4urj-assembly2_C  TM=6.770E-01  e=5.507E-08  Homo sapiens
  4urj-assembly1_A  TM=6.489E-01  e=8.992E-08  Homo sapiens
  4urj-assembly1_B-2  TM=5.974E-01  e=4.054E-08  Homo sapiens

Solvent-accessible surface area (backbone atoms only — not comparable to full-atom values): 19714 Å² total; per-residue (Å²): 131,84,88,79,69,88,73,72,54,75,43,70,62,84,85,85,80,56,50,64,71,58,51,53,51,53,48,50,50,50,55,42,52,40,47,74,73,70,44,72,93,80,86,79,80,78,84,84,82,80,48,81,81,69,72,66,95,85,62,79,74,64,62,66,92,58,75,45,79,30,34,16,22,55,54,18,76,78,82,45,65,69,68,32,36,48,46,46,53,53,50,51,51,48,52,71,66,48,54,49,32,40,42,37,34,25,46,46,58,37,22,61,69,62,39,51,48,50,25,53,51,33,54,56,77,93,58,66,60,31,32,34,39,39,38,29,40,88,64,61,94,42,77,70,46,32,63,53,49,35,46,24,19,47,49,39,54,48,52,39,56,59,31,30,58,94,35,84,29,45,78,33,53,28,25,33,36,59,91,59,62,91,93,50,80,63,93,52,59,32,41,36,62,21,21,36,41,36,30,62,41,39,34,42,37,41,38,66,45,38,46,27,62,40,34,44,58,57,40,76,26,50,33,42,33,39,66,55,63,87,89,39,59,62,33,27,52,26,42,41,49,49,54,30,52,52,51,9,58,42,32,68,46,98,68,52,89,77,84,68,68,55,40,62,55,51,49,53,41,23,73,66,57,79,47,24,30,33,69,49,80,74,75,50,72,69,54,50,55,48,58,74,76,43,62,52,87,71,49,89,71,58,81,80,60,74,93,69,70,98,75,61,90,81,74,83,79,57,66,72,53,50,59,62,66,72,54,62,87,74,82,76,85,77,82,78,84,84,85,88,133